Protein AF-0000000085113482 (afdb_homodimer)

InterPro domains:
  IPR006027 NusB/RsmB/TIM44 [PF01029] (7-129)
  IPR011605 NusB antitermination factor [MF_00073] (3-130)
  IPR011605 NusB antitermination factor [PTHR11078] (43-129)
  IPR011605 NusB antitermination factor [TIGR01951] (5-129)
  IPR035926 NusB-like superfamily [G3DSA:1.10.940.10] (1-130)
  IPR035926 NusB-like superfamily [SSF48013] (4-129)

Nearest PDB structures (foldseek):
  1eyv-assembly1_A  TM=6.964E-01  e=3.429E-05  Mycobacterium tuberculosis
  1tzw-assembly1_A  TM=6.694E-01  e=4.405E-05  Thermotoga maritima
  3imq-assembly1_A  TM=7.047E-01  e=1.705E-04  Escherichia coli K-12
  3r2d-assembly1_A  TM=6.866E-01  e=1.884E-04  Aquifex aeolicus
  5lm7-assembly2_D  TM=6.438E-01  e=1.266E-03  Escherichia coli S88

Foldseek 3Di:
DDQDPVRVVVLVVQLVVVCVVPVPDDSVVSSVCSVCVPPDDDPVVCCLVVQLVVCVVVQLVLLQVQDDPPDHPVPDDPLLSSLSSSLSSCPPPPVVDDSVNSLVVSLVVCVVVHDPVSSVVSNSRSVVSD/DDQDPVRVVVLVVQLVVVCVVPVPDDSVVSSVCSVCVPPDDDPVVCCLVVQLVVCVVVQLVLLQVQDDPPDHPVPDDPLLSSLSSSLSSCPPPPPVDDSVNSLVVSLVVCVVVHDPVSSVVSNSRSVVSD

pLDDT: mean 93.1, std 7.66, range [45.81, 98.81]

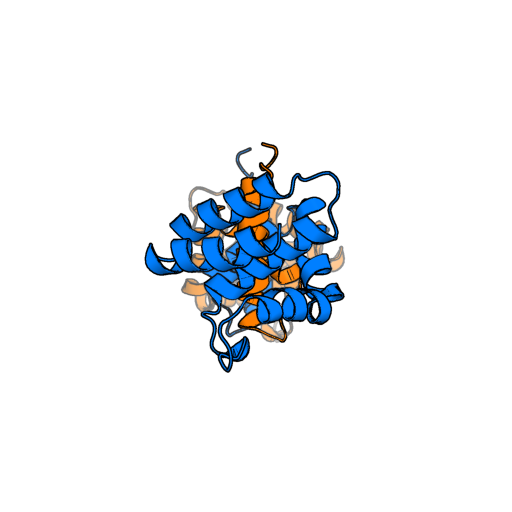Secondary structure (DSSP, 8-state):
----HHHHHHHHHHHHHHHHH-TT--HHHHHHHHHHTTSPPPHHHHHHHHHHHHTHHHHHHHHHTTSPTT--GGGS-HHHHHHHHHHHHHHHH-TTS-HHHHHHHHHHHHHHHS-HHHHHHHHHHHHHH-/----HHHHHHHHHHHHHHHHH-TT--HHHHHHHHHHTT-PPPHHHHHHHHHHHHTHHHHHHHHHTTSPTT--GGGS-HHHHHHHHHHHHHHHH-TTS-HHHHHHHHHHHHHHHS-HHHHHHHHHHHHHH-

Structure (mmCIF, N/CA/C/O backbone):
data_AF-0000000085113482-model_v1
#
loop_
_entity.id
_entity.type
_entity.pdbx_description
1 polymer 'Transcription antitermination protein NusB'
#
loop_
_atom_site.group_PDB
_atom_site.id
_atom_site.type_symbol
_atom_site.label_atom_id
_atom_site.label_alt_id
_atom_site.label_comp_id
_atom_site.label_asym_id
_atom_site.label_entity_id
_atom_site.label_seq_id
_atom_site.pdbx_PDB_ins_code
_atom_site.Cartn_x
_atom_site.Cartn_y
_atom_site.Cartn_z
_atom_site.occupancy
_atom_site.B_iso_or_equiv
_atom_site.auth_seq_id
_atom_site.auth_comp_id
_atom_site.auth_asym_id
_atom_site.auth_atom_id
_atom_site.pdbx_PDB_model_num
ATOM 1 N N . MET A 1 1 ? 4.789 11.258 -13.359 1 45.81 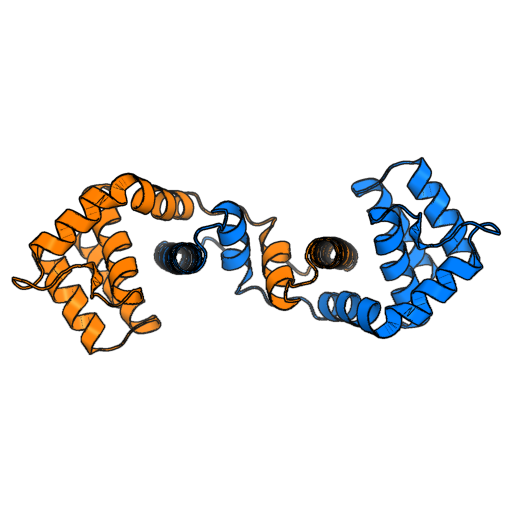1 MET A N 1
ATOM 2 C CA . MET A 1 1 ? 4.199 12.594 -13.297 1 45.81 1 MET A CA 1
ATOM 3 C C . MET A 1 1 ? 4.258 13.148 -11.875 1 45.81 1 MET A C 1
ATOM 5 O O . MET A 1 1 ? 4.02 12.422 -10.906 1 45.81 1 MET A O 1
ATOM 9 N N . SER A 1 2 ? 4.957 14.328 -11.633 1 65.75 2 SER A N 1
ATOM 10 C CA . SER A 1 2 ? 5.32 14.922 -10.344 1 65.75 2 SER A CA 1
ATOM 11 C C . SER A 1 2 ? 4.082 15.328 -9.555 1 65.75 2 SER A C 1
ATOM 13 O O . SER A 1 2 ? 3.172 15.953 -10.102 1 65.75 2 SER A O 1
ATOM 15 N N . MET A 1 3 ? 3.738 14.711 -8.555 1 82.5 3 MET A N 1
ATOM 16 C CA . MET A 1 3 ? 2.586 15 -7.707 1 82.5 3 MET A CA 1
ATOM 17 C C . MET A 1 3 ? 2.594 16.453 -7.25 1 82.5 3 MET A C 1
ATOM 19 O O . MET A 1 3 ? 3.643 16.984 -6.879 1 82.5 3 MET A O 1
ATOM 23 N N . SER A 1 4 ? 1.423 17.141 -7.43 1 90.94 4 SER A N 1
ATOM 24 C CA . SER A 1 4 ? 1.282 18.516 -6.945 1 90.94 4 SER A CA 1
ATOM 25 C C . SER A 1 4 ? 1.314 18.562 -5.422 1 90.94 4 SER A C 1
ATOM 27 O O . SER A 1 4 ? 1.131 17.547 -4.758 1 90.94 4 SER A O 1
ATOM 29 N N . ARG A 1 5 ? 1.595 19.75 -4.93 1 92.88 5 ARG A N 1
ATOM 30 C CA . ARG A 1 5 ? 1.563 19.922 -3.479 1 92.88 5 ARG A CA 1
ATOM 31 C C . ARG A 1 5 ? 0.165 19.656 -2.928 1 92.88 5 ARG A C 1
ATOM 33 O O . ARG A 1 5 ? 0.015 19.156 -1.811 1 92.88 5 ARG A O 1
ATOM 40 N N . HIS A 1 6 ? -0.789 19.969 -3.752 1 95.56 6 HIS A N 1
ATOM 41 C CA . HIS A 1 6 ? -2.158 19.625 -3.377 1 95.56 6 HIS A CA 1
ATOM 42 C C . HIS A 1 6 ? -2.334 18.125 -3.227 1 95.56 6 HIS A C 1
ATOM 44 O O . HIS A 1 6 ? -2.908 17.656 -2.24 1 95.56 6 HIS A O 1
ATOM 50 N N . ASP A 1 7 ? -1.849 17.375 -4.18 1 93 7 ASP A N 1
ATOM 51 C CA . ASP A 1 7 ? -1.911 15.914 -4.129 1 93 7 ASP A CA 1
ATOM 52 C C . ASP A 1 7 ? -1.173 15.375 -2.902 1 93 7 ASP A C 1
ATOM 54 O O . ASP A 1 7 ? -1.624 14.422 -2.27 1 93 7 ASP A O 1
ATOM 58 N N . ILE A 1 8 ? -0.061 16 -2.639 1 94.94 8 ILE A N 1
ATOM 59 C CA . ILE A 1 8 ? 0.76 15.547 -1.52 1 94.94 8 ILE A CA 1
ATOM 60 C C . ILE A 1 8 ? 0.037 15.828 -0.203 1 94.94 8 ILE A C 1
ATOM 62 O O . ILE A 1 8 ? 0.062 15 0.713 1 94.94 8 ILE A O 1
ATOM 66 N N . ARG A 1 9 ? -0.619 16.938 -0.084 1 96.94 9 ARG A N 1
ATOM 67 C CA . ARG A 1 9 ? -1.412 17.25 1.101 1 96.94 9 ARG A CA 1
ATOM 68 C C . ARG A 1 9 ? -2.543 16.234 1.281 1 96.94 9 ARG A C 1
ATOM 70 O O . ARG A 1 9 ? -2.838 15.828 2.404 1 96.94 9 ARG A O 1
ATOM 77 N N . ARG A 1 10 ? -3.15 15.93 0.19 1 95.56 10 ARG A N 1
ATOM 78 C CA . ARG A 1 10 ? -4.203 14.922 0.229 1 95.56 10 ARG A CA 1
ATOM 79 C C . ARG A 1 10 ? -3.672 13.602 0.774 1 95.56 10 ARG A C 1
ATOM 81 O O . ARG A 1 10 ? -4.301 12.984 1.637 1 95.56 10 ARG A O 1
ATOM 88 N N . LEU A 1 11 ? -2.521 13.219 0.292 1 93.56 11 LEU A N 1
ATOM 89 C CA . LEU A 1 11 ? -1.883 11.992 0.754 1 93.56 11 LEU A CA 1
ATOM 90 C C . LEU A 1 11 ? -1.521 12.094 2.232 1 93.56 11 LEU A C 1
ATOM 92 O O . LEU A 1 11 ? -1.652 11.117 2.975 1 93.56 11 LEU A O 1
ATOM 96 N N . ALA A 1 12 ? -1.055 13.219 2.656 1 96.56 12 ALA A N 1
ATOM 97 C CA . ALA A 1 12 ? -0.726 13.43 4.062 1 96.56 12 ALA A CA 1
ATOM 98 C C . ALA A 1 12 ? -1.96 13.266 4.945 1 96.56 12 ALA A C 1
ATOM 100 O O . ALA A 1 12 ? -1.899 12.625 5.996 1 96.56 12 ALA A O 1
ATOM 101 N N . PHE A 1 13 ? -3.057 13.781 4.508 1 97.25 13 PHE A N 1
ATOM 102 C CA . PHE A 1 13 ? -4.316 13.625 5.227 1 97.25 13 PHE A CA 1
ATOM 103 C C . PHE A 1 13 ? -4.684 12.156 5.371 1 97.25 13 PHE A C 1
ATOM 105 O O . PHE A 1 13 ? -4.957 11.688 6.477 1 97.25 13 PHE A O 1
ATOM 112 N N . GLN A 1 14 ? -4.66 11.5 4.285 1 94.19 14 GLN A N 1
ATOM 113 C CA . GLN A 1 14 ? -5.031 10.086 4.289 1 94.19 14 GLN A CA 1
ATOM 114 C C . GLN A 1 14 ? -4.105 9.281 5.191 1 94.19 14 GLN A C 1
ATOM 116 O O . GLN A 1 14 ? -4.555 8.383 5.906 1 94.19 14 GLN A O 1
ATOM 121 N N . THR A 1 15 ? -2.818 9.617 5.141 1 94.06 15 THR A N 1
ATOM 122 C CA . THR A 1 15 ? -1.83 8.922 5.965 1 94.06 15 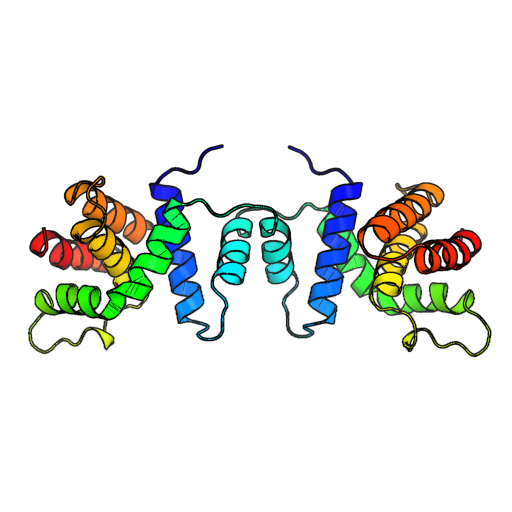THR A CA 1
ATOM 123 C C . THR A 1 15 ? -2.105 9.164 7.449 1 94.06 15 THR A C 1
ATOM 125 O O . THR A 1 15 ? -2.195 8.211 8.227 1 94.06 15 THR A O 1
ATOM 128 N N . LEU A 1 16 ? -2.27 10.414 7.785 1 96.25 16 LEU A N 1
ATOM 129 C CA . LEU A 1 16 ? -2.51 10.766 9.18 1 96.25 16 LEU A CA 1
ATOM 130 C C . LEU A 1 16 ? -3.832 10.188 9.664 1 96.25 16 LEU A C 1
ATOM 132 O O . LEU A 1 16 ? -3.938 9.742 10.812 1 96.25 16 LEU A O 1
ATOM 136 N N . PHE A 1 17 ? -4.812 10.188 8.805 1 94.62 17 PHE A N 1
ATOM 137 C CA . PHE A 1 17 ? -6.109 9.602 9.133 1 94.62 17 PHE A CA 1
ATOM 138 C C . PHE A 1 17 ? -5.973 8.117 9.43 1 94.62 17 PHE A C 1
ATOM 140 O O . PHE A 1 17 ? -6.512 7.617 10.414 1 94.62 17 PHE A O 1
ATOM 147 N N . ALA A 1 18 ? -5.277 7.438 8.578 1 90.56 18 ALA A N 1
ATOM 148 C CA . ALA A 1 18 ? -5.062 6 8.734 1 90.56 18 ALA A CA 1
ATOM 149 C C . ALA A 1 18 ? -4.297 5.699 10.016 1 90.56 18 ALA A C 1
ATOM 151 O O . ALA A 1 18 ? -4.617 4.746 10.734 1 90.56 18 ALA A O 1
ATOM 152 N N . MET A 1 19 ? -3.311 6.473 10.289 1 91.62 19 MET A N 1
ATOM 153 C CA . MET A 1 19 ? -2.504 6.289 11.484 1 91.62 19 MET A CA 1
ATOM 154 C C . MET A 1 19 ? -3.34 6.512 12.742 1 91.62 19 MET A C 1
ATOM 156 O O . MET A 1 19 ? -3.109 5.871 13.773 1 91.62 19 MET A O 1
ATOM 160 N N . SER A 1 20 ? -4.188 7.461 12.641 1 91.19 20 SER A N 1
ATOM 161 C CA . SER A 1 20 ? -5.051 7.758 13.781 1 91.19 20 SER A CA 1
ATOM 162 C C . SER A 1 20 ? -6 6.602 14.07 1 91.19 20 SER A C 1
ATOM 164 O O . SER A 1 20 ? -6.395 6.387 15.219 1 91.19 20 SER A O 1
ATOM 166 N N . SER A 1 21 ? -6.375 5.879 13.07 1 87.69 21 SER A N 1
ATOM 167 C CA . SER A 1 21 ? -7.305 4.762 13.203 1 87.69 21 SER A CA 1
ATOM 168 C C . SER A 1 21 ? -6.582 3.484 13.617 1 87.69 21 SER A C 1
ATOM 170 O O . SER A 1 21 ? -7.207 2.533 14.078 1 87.69 21 SER A O 1
ATOM 172 N N . ASN A 1 22 ? -5.328 3.498 13.344 1 83.81 22 ASN A N 1
ATOM 173 C CA . ASN A 1 22 ? -4.48 2.373 13.727 1 83.81 22 ASN A CA 1
ATOM 174 C C . ASN A 1 22 ? -3.201 2.84 14.414 1 83.81 22 ASN A C 1
ATOM 176 O O . ASN A 1 22 ? -2.146 2.926 13.781 1 83.81 22 ASN A O 1
ATOM 180 N N . PRO A 1 23 ? -3.303 2.945 15.641 1 77.19 23 PRO A N 1
ATOM 181 C CA . PRO A 1 23 ? -2.174 3.527 16.375 1 77.19 23 PRO A CA 1
ATOM 182 C C . PRO A 1 23 ? -0.906 2.682 16.281 1 77.19 23 PRO A C 1
ATOM 184 O O . PRO A 1 23 ? 0.197 3.189 16.484 1 77.19 23 PRO A O 1
ATOM 187 N N . ASP A 1 24 ? -1.012 1.456 15.875 1 79.25 24 ASP A N 1
ATOM 188 C CA . ASP A 1 24 ? 0.147 0.571 15.812 1 79.25 24 ASP A CA 1
ATOM 189 C C . ASP A 1 24 ? 0.757 0.565 14.414 1 79.25 24 ASP A C 1
ATOM 191 O O . ASP A 1 24 ? 1.799 -0.054 14.188 1 79.25 24 ASP A O 1
ATOM 195 N N . ALA A 1 25 ? 0.145 1.35 13.586 1 79.69 25 ALA A N 1
ATOM 196 C CA . ALA A 1 25 ? 0.634 1.333 12.203 1 79.69 25 ALA A CA 1
ATOM 197 C C . ALA A 1 25 ? 1.959 2.082 12.086 1 79.69 25 ALA A C 1
ATOM 199 O O . ALA A 1 25 ? 2.135 3.145 12.688 1 79.69 25 ALA A O 1
ATOM 200 N N . VAL A 1 26 ? 2.861 1.448 11.289 1 78.75 26 VAL A N 1
ATOM 201 C CA . VAL A 1 26 ? 4.129 2.098 10.969 1 78.75 26 VAL A CA 1
ATOM 202 C C . VAL A 1 26 ? 3.938 3.045 9.789 1 78.75 26 VAL A C 1
ATOM 204 O O . VAL A 1 26 ? 3.316 2.68 8.789 1 78.75 26 VAL A O 1
ATOM 207 N N . ALA A 1 27 ? 4.477 4.301 9.922 1 79.25 27 ALA A N 1
ATOM 208 C CA . ALA A 1 27 ? 4.273 5.344 8.914 1 79.25 27 ALA A CA 1
ATOM 209 C C . ALA A 1 27 ? 4.629 4.84 7.52 1 79.25 27 ALA A C 1
ATOM 211 O O . ALA A 1 27 ? 3.898 5.09 6.559 1 79.25 27 ALA A O 1
ATOM 212 N N . THR A 1 28 ? 5.727 4.113 7.465 1 80.19 28 THR A N 1
ATOM 213 C CA . THR A 1 28 ? 6.199 3.652 6.164 1 80.19 28 THR A CA 1
ATOM 214 C C . THR A 1 28 ? 5.168 2.74 5.508 1 80.19 28 THR A C 1
ATOM 216 O O . THR A 1 28 ? 4.953 2.809 4.293 1 80.19 28 THR A O 1
ATOM 219 N N . ASP A 1 29 ? 4.535 1.886 6.289 1 81.38 29 ASP A N 1
ATOM 220 C CA . ASP A 1 29 ? 3.506 0.993 5.77 1 81.38 29 ASP A CA 1
ATOM 221 C C . ASP A 1 29 ? 2.289 1.779 5.289 1 81.38 29 ASP A C 1
ATOM 223 O O . ASP A 1 29 ? 1.682 1.436 4.27 1 81.38 29 ASP A O 1
ATOM 227 N N . VAL A 1 30 ? 2.033 2.799 6.039 1 86.5 30 VAL A N 1
ATOM 228 C CA . VAL A 1 30 ? 0.868 3.609 5.699 1 86.5 30 VAL A CA 1
ATOM 229 C C . VAL A 1 30 ? 1.136 4.387 4.414 1 86.5 30 VAL A C 1
ATOM 231 O O . VAL A 1 30 ? 0.262 4.488 3.549 1 86.5 30 VAL A O 1
ATOM 234 N N . TYR A 1 31 ? 2.4 4.832 4.25 1 87 31 TYR A N 1
ATOM 235 C CA . TYR A 1 31 ? 2.775 5.508 3.012 1 87 31 TYR A CA 1
ATOM 236 C C . TYR A 1 31 ? 2.533 4.609 1.806 1 87 31 TYR A C 1
ATOM 238 O O . TYR A 1 31 ? 1.934 5.035 0.816 1 87 31 TYR A O 1
ATOM 246 N N . GLN A 1 32 ? 2.959 3.43 1.957 1 83.31 32 GLN A N 1
ATOM 247 C CA . GLN A 1 32 ? 2.852 2.5 0.838 1 83.31 32 GLN A CA 1
ATOM 248 C C . GLN A 1 32 ? 1.391 2.219 0.496 1 83.31 32 GLN A C 1
ATOM 250 O O . GLN A 1 32 ? 1.029 2.123 -0.679 1 83.31 32 GLN A O 1
ATOM 255 N N . THR A 1 33 ? 0.665 2.068 1.526 1 85.44 33 THR A N 1
ATOM 256 C CA . THR A 1 33 ? -0.758 1.81 1.331 1 85.44 33 THR A CA 1
ATOM 257 C C . THR A 1 33 ? -1.435 2.992 0.645 1 85.44 33 THR A C 1
ATOM 259 O O . THR A 1 33 ? -2.158 2.816 -0.337 1 85.44 33 THR A O 1
ATOM 262 N N . VAL A 1 34 ? -1.138 4.133 1.065 1 87.44 34 VAL A N 1
ATOM 263 C CA . VAL A 1 34 ? -1.804 5.328 0.562 1 87.44 34 VAL A CA 1
ATOM 264 C C . VAL A 1 34 ? -1.302 5.648 -0.844 1 87.44 34 VAL A C 1
ATOM 266 O O . VAL A 1 34 ? -2.076 6.07 -1.706 1 87.44 34 VAL A O 1
ATOM 269 N N . LEU A 1 35 ? -0.101 5.438 -1.1 1 86.62 35 LEU A N 1
ATOM 270 C CA . LEU A 1 35 ? 0.493 5.715 -2.402 1 86.62 35 LEU A CA 1
ATOM 271 C C . LEU A 1 35 ? 0.001 4.719 -3.447 1 86.62 35 LEU A C 1
ATOM 273 O O . LEU A 1 35 ? -0.074 5.043 -4.633 1 86.62 35 LEU A O 1
ATOM 277 N N . GLY A 1 36 ? -0.319 3.594 -2.961 1 83 36 GLY A N 1
ATOM 278 C CA . GLY A 1 36 ? -0.788 2.557 -3.865 1 83 36 GLY A CA 1
ATOM 279 C C . GLY A 1 36 ? -2.285 2.6 -4.098 1 83 36 GLY A C 1
ATOM 280 O O . GLY A 1 36 ? -2.809 1.874 -4.945 1 83 36 GLY A O 1
ATOM 281 N N . LYS A 1 37 ? -2.988 3.381 -3.287 1 78.75 37 LYS A N 1
ATOM 282 C CA . LYS A 1 37 ? -4.449 3.357 -3.266 1 78.75 37 LYS A CA 1
ATOM 283 C C . LYS A 1 37 ? -5.023 3.684 -4.641 1 78.75 37 LYS A C 1
ATOM 285 O O . LYS A 1 37 ? -6.043 3.117 -5.043 1 78.75 37 LYS A O 1
ATOM 290 N N . ASP A 1 38 ? -4.402 4.566 -5.34 1 72.94 38 ASP A N 1
ATOM 291 C CA . ASP A 1 38 ? -4.988 4.973 -6.613 1 72.94 38 ASP A CA 1
ATOM 292 C C . ASP A 1 38 ? -4.406 4.16 -7.77 1 72.94 38 ASP A C 1
ATOM 294 O O . ASP A 1 38 ? -4.648 4.473 -8.938 1 72.94 38 ASP A O 1
ATOM 298 N N . ILE A 1 39 ? -3.705 3.197 -7.414 1 75.56 39 ILE A N 1
ATOM 299 C CA . ILE A 1 39 ? -3.145 2.342 -8.453 1 75.56 39 ILE A CA 1
ATOM 300 C C . ILE A 1 39 ? -4.012 1.096 -8.617 1 75.56 39 ILE A C 1
ATOM 302 O O . ILE A 1 39 ? -4.18 0.322 -7.676 1 75.56 39 ILE A O 1
ATOM 306 N N . GLU A 1 40 ? -4.641 1.044 -9.734 1 78.88 40 GLU A N 1
ATOM 307 C CA . GLU A 1 40 ? -5.438 -0.143 -10.031 1 78.88 40 GLU A CA 1
ATOM 308 C C . GLU A 1 40 ? -4.547 -1.365 -10.25 1 78.88 40 GLU A C 1
ATOM 310 O O . GLU A 1 40 ? -3.584 -1.311 -11.016 1 78.88 40 GLU A O 1
ATOM 315 N N . ALA A 1 41 ? -4.859 -2.383 -9.523 1 86.06 41 ALA A N 1
ATOM 316 C CA . ALA A 1 41 ? -4.105 -3.619 -9.711 1 86.06 41 ALA A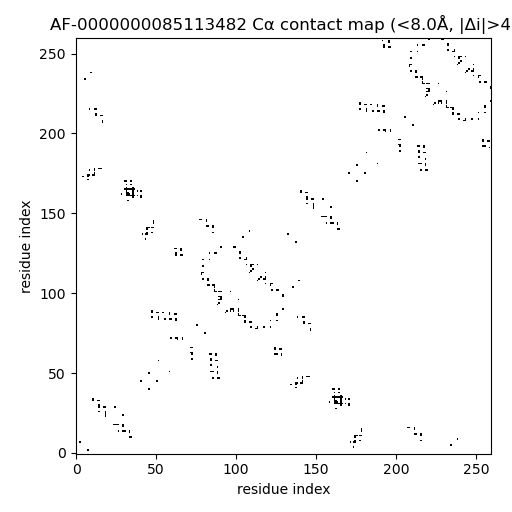 CA 1
ATOM 317 C C . ALA A 1 41 ? -4.305 -4.18 -11.117 1 86.06 41 ALA A C 1
ATOM 319 O O . ALA A 1 41 ? -5.438 -4.293 -11.594 1 86.06 41 ALA A O 1
ATOM 320 N N . PRO A 1 42 ? -3.209 -4.508 -11.742 1 88.25 42 PRO A N 1
ATOM 321 C CA . PRO A 1 42 ? -3.367 -5.152 -13.047 1 88.25 42 PRO A CA 1
ATOM 322 C C . PRO A 1 42 ? -4.219 -6.418 -12.977 1 88.25 42 PRO A C 1
ATOM 324 O O . PRO A 1 42 ? -4.133 -7.176 -12.008 1 88.25 42 PRO A O 1
ATOM 327 N N . GLU A 1 43 ? -5.004 -6.672 -13.969 1 91.06 43 GLU A N 1
ATOM 328 C CA . GLU A 1 43 ? -5.902 -7.816 -14.023 1 91.06 43 GLU A CA 1
ATOM 329 C C . GLU A 1 43 ? -5.145 -9.125 -13.828 1 91.06 43 GLU A C 1
ATOM 331 O O . GLU A 1 43 ? -5.621 -10.023 -13.133 1 91.06 43 GLU A O 1
ATOM 336 N N . TYR A 1 44 ? -4.047 -9.289 -14.453 1 94.94 44 TYR A N 1
ATOM 337 C CA . TYR A 1 44 ? -3.262 -10.516 -14.367 1 94.94 44 TYR A CA 1
ATOM 338 C C . TYR A 1 44 ? -2.775 -10.75 -12.938 1 94.94 44 TYR A C 1
ATOM 340 O O . TYR A 1 44 ? -2.65 -11.891 -12.5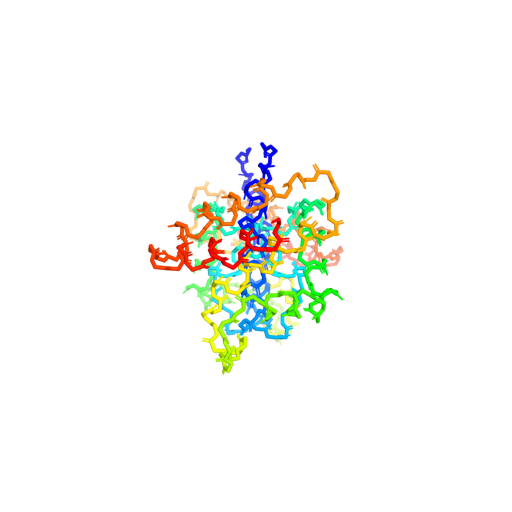 1 94.94 44 TYR A O 1
ATOM 348 N N . LEU A 1 45 ? -2.551 -9.664 -12.164 1 95 45 LEU A N 1
ATOM 349 C CA . LEU A 1 45 ? -2.166 -9.797 -10.758 1 95 45 LEU A CA 1
ATOM 350 C C . LEU A 1 45 ? -3.289 -10.422 -9.945 1 95 45 LEU A C 1
ATOM 352 O O . LEU A 1 45 ? -3.062 -11.391 -9.211 1 95 45 LEU A O 1
ATOM 356 N N . THR A 1 46 ? -4.453 -9.875 -10.117 1 94.56 46 THR A N 1
ATOM 357 C CA . THR A 1 46 ? -5.609 -10.398 -9.398 1 94.56 46 THR A CA 1
ATOM 358 C C . THR A 1 46 ? -5.898 -11.836 -9.82 1 94.56 46 THR A C 1
ATOM 360 O O . THR A 1 46 ? -6.27 -12.672 -8.992 1 94.56 46 THR A O 1
ATOM 363 N N . GLN A 1 47 ? -5.695 -12.094 -11.062 1 96.44 47 GLN A N 1
ATOM 364 C CA . GLN A 1 47 ? -5.883 -13.445 -11.57 1 96.44 47 GLN A CA 1
ATOM 365 C C . GLN A 1 47 ? -4.922 -14.422 -10.898 1 96.44 47 GLN A C 1
ATOM 367 O O . GLN A 1 47 ? -5.332 -15.508 -10.461 1 96.44 47 GLN A O 1
ATOM 372 N N . LEU A 1 48 ? -3.691 -14.047 -10.805 1 97.62 48 LEU A N 1
ATOM 373 C CA . LEU A 1 48 ? -2.691 -14.93 -10.219 1 97.62 48 LEU A CA 1
ATOM 374 C C . LEU A 1 48 ? -2.975 -15.156 -8.734 1 97.62 48 LEU A C 1
ATOM 376 O O . LEU A 1 48 ? -2.98 -16.297 -8.266 1 97.62 48 LEU A O 1
ATOM 380 N N . VAL A 1 49 ? -3.24 -14.109 -7.961 1 97 49 VAL A N 1
ATOM 381 C CA . VAL A 1 49 ? -3.414 -14.195 -6.516 1 97 49 VAL A CA 1
ATOM 382 C C . VAL A 1 49 ? -4.703 -14.945 -6.195 1 97 49 VAL A C 1
ATOM 384 O O . VAL A 1 49 ? -4.699 -15.898 -5.418 1 97 49 VAL A O 1
ATOM 387 N N . ASP A 1 50 ? -5.766 -14.531 -6.852 1 95.88 50 ASP A N 1
ATOM 388 C CA . ASP A 1 50 ? -7.047 -15.188 -6.613 1 95.88 50 ASP A CA 1
ATOM 389 C C . ASP A 1 50 ? -7.031 -16.625 -7.117 1 95.88 50 ASP A C 1
ATOM 391 O O . ASP A 1 50 ? -7.582 -17.516 -6.473 1 95.88 50 ASP A O 1
ATOM 395 N N . GLY A 1 51 ? -6.473 -16.797 -8.242 1 97.69 51 GLY A N 1
ATOM 396 C CA . GLY A 1 51 ? -6.395 -18.125 -8.82 1 97.69 51 GLY A CA 1
ATOM 397 C C . GLY A 1 51 ? -5.652 -19.109 -7.941 1 97.69 51 GLY A C 1
ATOM 398 O O . GLY A 1 51 ? -6.137 -20.219 -7.695 1 97.69 51 GLY A O 1
ATOM 399 N N . VAL A 1 52 ? -4.504 -18.734 -7.469 1 98.12 52 VAL A N 1
ATOM 400 C CA . VAL A 1 52 ? -3.732 -19.594 -6.578 1 98.12 52 VAL A CA 1
ATOM 401 C C . VAL A 1 52 ? -4.555 -19.922 -5.336 1 98.12 52 VAL A C 1
ATOM 403 O O . VAL A 1 52 ? -4.641 -21.094 -4.93 1 98.12 52 VAL A O 1
ATOM 406 N N . ASN A 1 53 ? -5.215 -18.984 -4.785 1 95.88 53 ASN A N 1
ATOM 407 C CA . ASN A 1 53 ? -5.988 -19.188 -3.566 1 95.88 53 ASN A CA 1
ATOM 408 C C . ASN A 1 53 ? -7.199 -20.094 -3.818 1 95.88 53 ASN A C 1
ATOM 410 O O . ASN A 1 53 ? -7.527 -20.938 -2.99 1 95.88 53 ASN A O 1
ATOM 414 N N . GLU A 1 54 ? -7.828 -19.859 -4.883 1 97 54 GLU A N 1
ATOM 415 C CA . GLU A 1 54 ? -9.039 -20.609 -5.223 1 97 54 GLU A CA 1
ATOM 416 C C . GLU A 1 54 ? -8.727 -22.062 -5.527 1 97 54 GLU A C 1
ATOM 418 O O . GLU A 1 54 ? -9.555 -22.953 -5.285 1 97 54 GLU A O 1
ATOM 423 N N . HIS A 1 55 ? -7.57 -22.359 -6.059 1 98.25 55 HIS A N 1
ATOM 424 C CA . HIS A 1 55 ? -7.215 -23.703 -6.48 1 98.25 55 HIS A CA 1
ATOM 425 C C . HIS A 1 55 ? -6.098 -24.281 -5.617 1 98.25 55 HIS A C 1
ATOM 427 O O . HIS A 1 55 ? -5.348 -25.156 -6.059 1 98.25 55 HIS A O 1
ATOM 433 N N . LEU A 1 56 ? -6.004 -23.797 -4.496 1 97.88 56 LEU A N 1
ATOM 434 C CA . LEU A 1 56 ? -4.871 -24.094 -3.625 1 97.88 56 LEU A CA 1
ATOM 435 C C . LEU A 1 56 ? -4.723 -25.594 -3.418 1 97.88 56 LEU A C 1
ATOM 437 O O . LEU A 1 56 ? -3.621 -26.141 -3.527 1 97.88 56 LEU A O 1
ATOM 441 N N . ALA A 1 57 ? -5.785 -26.297 -3.117 1 98.12 57 ALA A N 1
ATOM 442 C CA . ALA A 1 57 ? -5.738 -27.719 -2.842 1 98.12 57 ALA A CA 1
ATOM 443 C C . ALA A 1 57 ? -5.223 -28.5 -4.051 1 98.12 57 ALA A C 1
ATOM 445 O O . ALA A 1 57 ? -4.379 -29.391 -3.91 1 98.12 57 ALA A O 1
ATOM 446 N N . GLU A 1 58 ? -5.758 -28.188 -5.203 1 98.38 58 GLU A N 1
ATOM 447 C CA . GLU A 1 58 ? -5.336 -28.844 -6.438 1 98.38 58 GLU A CA 1
ATOM 448 C C . GLU A 1 58 ? -3.867 -28.562 -6.738 1 98.38 58 GLU A C 1
ATOM 450 O O . GLU A 1 58 ? -3.131 -29.438 -7.176 1 98.38 58 GLU A O 1
ATOM 455 N N . ILE A 1 59 ? -3.508 -27.375 -6.527 1 98.62 59 ILE A N 1
ATOM 456 C CA . ILE A 1 59 ? -2.133 -26.953 -6.77 1 98.62 59 ILE A CA 1
ATOM 457 C C . ILE A 1 59 ? -1.192 -27.672 -5.812 1 98.62 59 ILE A C 1
ATOM 459 O O . ILE A 1 59 ? -0.18 -28.25 -6.234 1 98.62 59 ILE A O 1
ATOM 463 N N . ASP A 1 60 ? -1.536 -27.719 -4.59 1 98.31 60 ASP A N 1
ATOM 464 C CA . ASP A 1 60 ? -0.706 -28.375 -3.588 1 98.31 60 ASP A CA 1
ATOM 465 C C . ASP A 1 60 ? -0.599 -29.875 -3.865 1 98.31 60 ASP A C 1
ATOM 467 O O . ASP A 1 60 ? 0.447 -30.484 -3.627 1 98.31 60 ASP A O 1
ATOM 471 N N . GLU A 1 61 ? -1.652 -30.406 -4.297 1 98.06 61 GLU A N 1
ATOM 472 C CA . GLU A 1 61 ? -1.628 -31.812 -4.664 1 98.06 61 GLU A CA 1
ATOM 473 C C . GLU A 1 61 ? -0.646 -32.062 -5.805 1 98.06 61 GLU A C 1
ATOM 475 O O . GLU A 1 61 ? 0.102 -33.062 -5.777 1 98.06 61 GLU A O 1
ATOM 480 N N . ALA A 1 62 ? -0.689 -31.25 -6.781 1 98 62 ALA A N 1
ATOM 481 C CA . ALA A 1 62 ? 0.215 -31.375 -7.918 1 98 62 ALA A CA 1
ATOM 482 C C . ALA A 1 62 ? 1.672 -31.281 -7.477 1 98 62 ALA A C 1
ATOM 484 O O . ALA A 1 62 ? 2.521 -32.031 -7.953 1 98 62 ALA A O 1
ATOM 485 N N . ILE A 1 63 ? 1.983 -30.375 -6.621 1 98.12 63 ILE A N 1
ATOM 486 C CA . ILE A 1 63 ? 3.336 -30.203 -6.105 1 98.12 63 ILE A CA 1
ATOM 487 C C . ILE A 1 63 ? 3.738 -31.438 -5.285 1 98.12 63 ILE A C 1
ATOM 489 O O . ILE A 1 63 ? 4.816 -32 -5.488 1 98.12 63 ILE A O 1
ATOM 493 N N . SER A 1 64 ? 2.895 -31.859 -4.453 1 97.69 64 SER A N 1
ATOM 494 C CA . SER A 1 64 ? 3.16 -32.969 -3.553 1 97.69 64 SER A CA 1
ATOM 495 C C . SER A 1 64 ? 3.471 -34.25 -4.328 1 97.69 64 SER A C 1
ATOM 497 O O . SER A 1 64 ? 4.277 -35.062 -3.885 1 97.69 64 SER A O 1
ATOM 499 N N . ALA A 1 65 ? 2.854 -34.438 -5.449 1 96.56 65 ALA A N 1
ATOM 500 C CA . ALA A 1 65 ? 3.008 -35.625 -6.281 1 96.56 65 ALA A CA 1
ATOM 501 C C . ALA A 1 65 ? 4.441 -35.75 -6.785 1 96.56 65 ALA A C 1
ATOM 503 O O . ALA A 1 65 ? 4.859 -36.844 -7.207 1 96.56 65 ALA A O 1
ATOM 504 N N . HIS A 1 66 ? 5.215 -34.656 -6.73 1 96.12 66 HIS A N 1
ATOM 505 C CA . HIS A 1 66 ? 6.566 -34.688 -7.285 1 96.12 66 HIS A CA 1
ATOM 506 C C . HIS A 1 66 ? 7.609 -34.469 -6.195 1 96.12 66 HIS A C 1
ATOM 508 O O . HIS A 1 66 ? 8.773 -34.156 -6.496 1 96.12 66 HIS A O 1
ATOM 514 N N . LEU A 1 67 ? 7.207 -34.469 -4.965 1 95.94 67 LEU A N 1
ATOM 515 C CA . LEU A 1 67 ? 8.133 -34.438 -3.838 1 95.94 67 LEU A CA 1
ATOM 516 C C . LEU A 1 67 ? 8.609 -35.844 -3.484 1 95.94 67 LEU A C 1
ATOM 518 O O . LEU A 1 67 ? 8.008 -36.812 -3.898 1 95.94 67 LEU A O 1
ATOM 522 N N . LYS A 1 68 ? 9.719 -35.906 -2.793 1 92.12 68 LYS A N 1
ATOM 523 C CA . LYS A 1 68 ? 10.203 -37.188 -2.312 1 92.12 68 LYS A CA 1
ATOM 524 C C . LYS A 1 68 ? 9.195 -37.875 -1.378 1 92.12 68 LYS A C 1
ATOM 526 O O . LYS A 1 68 ? 8.477 -37.188 -0.654 1 92.12 68 LYS A O 1
ATOM 531 N N . LYS A 1 69 ? 9.281 -39.188 -1.384 1 92.12 69 LYS A N 1
ATOM 532 C CA . LYS A 1 69 ? 8.367 -39.938 -0.526 1 92.12 69 LYS A CA 1
ATOM 533 C C . LYS A 1 69 ? 8.562 -39.562 0.941 1 92.12 69 LYS A C 1
ATOM 535 O O . LYS A 1 69 ? 9.695 -39.531 1.431 1 92.12 69 LYS A O 1
ATOM 540 N N . GLY A 1 70 ? 7.473 -39.25 1.485 1 91.5 70 GLY A N 1
ATOM 541 C CA . GLY A 1 70 ? 7.504 -38.969 2.912 1 91.5 70 GLY A CA 1
ATOM 542 C C . GLY A 1 70 ? 7.758 -37.5 3.223 1 91.5 70 GLY A C 1
ATOM 543 O O . GLY A 1 70 ? 7.656 -37.094 4.375 1 91.5 70 GLY A O 1
ATOM 544 N N . TRP A 1 71 ? 8.195 -36.75 2.289 1 92.69 71 TRP A N 1
ATOM 545 C CA . TRP A 1 71 ? 8.43 -35.312 2.518 1 92.69 71 TRP A CA 1
ATOM 546 C C . TRP A 1 71 ? 7.148 -34.5 2.359 1 92.69 71 TRP A C 1
ATOM 548 O O . TRP A 1 71 ? 6.711 -34.25 1.238 1 92.69 71 TRP A O 1
ATOM 558 N N . PRO A 1 72 ? 6.598 -34.062 3.48 1 95.69 72 PRO A N 1
ATOM 559 C CA . PRO A 1 72 ? 5.34 -33.344 3.377 1 95.69 72 PRO A CA 1
ATOM 560 C C . PRO A 1 72 ? 5.531 -31.922 2.844 1 95.69 72 PRO A C 1
ATOM 562 O O . PRO A 1 72 ? 6.562 -31.297 3.1 1 95.69 72 PRO A O 1
ATOM 565 N N . ILE A 1 73 ? 4.523 -31.344 2.15 1 96.81 73 ILE A N 1
ATOM 566 C CA . ILE A 1 73 ? 4.547 -30.031 1.525 1 96.81 73 ILE A CA 1
ATOM 567 C C . ILE A 1 73 ? 4.699 -28.953 2.598 1 96.81 73 ILE A C 1
ATOM 569 O O . ILE A 1 73 ? 5.277 -27.891 2.346 1 96.81 73 ILE A O 1
ATOM 573 N N . SER A 1 74 ? 4.27 -29.266 3.807 1 95.12 74 SER A N 1
ATOM 574 C CA . SER A 1 74 ? 4.293 -28.312 4.918 1 95.12 74 SER A CA 1
ATOM 575 C C . SER A 1 74 ? 5.723 -28.031 5.371 1 95.12 74 SER A C 1
ATOM 577 O O . SER A 1 74 ? 5.969 -27.062 6.09 1 95.12 74 SER A O 1
ATOM 579 N N . ARG A 1 75 ? 6.648 -28.797 4.941 1 95 75 ARG A N 1
ATOM 580 C CA . ARG A 1 75 ? 8.039 -28.609 5.348 1 95 75 ARG A CA 1
ATOM 581 C C . ARG A 1 75 ? 8.789 -27.734 4.355 1 95 75 ARG A C 1
ATOM 583 O O . ARG A 1 75 ? 9.922 -27.328 4.621 1 95 75 ARG A O 1
ATOM 590 N N . LEU A 1 76 ? 8.156 -27.484 3.26 1 96.44 76 LEU A N 1
ATOM 591 C CA . LEU A 1 76 ? 8.797 -26.656 2.242 1 96.44 76 LEU A CA 1
ATOM 592 C C . LEU A 1 76 ? 8.984 -25.234 2.74 1 96.44 76 LEU A C 1
ATOM 594 O O . LEU A 1 76 ? 8.133 -24.688 3.445 1 96.44 76 LEU A O 1
ATOM 598 N N . ASN A 1 77 ? 10.133 -24.656 2.271 1 94.94 77 ASN A N 1
ATOM 599 C CA . ASN A 1 77 ? 10.344 -23.219 2.449 1 94.94 77 ASN A CA 1
ATOM 600 C C . ASN A 1 77 ? 9.18 -22.406 1.871 1 94.94 77 ASN A C 1
ATOM 602 O O . ASN A 1 77 ? 8.727 -22.688 0.759 1 94.94 77 ASN A O 1
ATOM 606 N N . LYS A 1 78 ? 8.703 -21.5 2.648 1 95.88 78 LYS A N 1
ATOM 607 C CA . LYS A 1 78 ? 7.535 -20.719 2.254 1 95.88 78 LYS A CA 1
ATOM 608 C C . LYS A 1 78 ? 7.758 -20.031 0.906 1 95.88 78 LYS A C 1
ATOM 610 O O . LYS A 1 78 ? 6.859 -20 0.062 1 95.88 78 LYS A O 1
ATOM 615 N N . THR A 1 79 ? 8.898 -19.438 0.752 1 97.31 79 THR A N 1
ATOM 616 C CA . THR A 1 79 ? 9.25 -18.766 -0.491 1 97.31 79 THR A CA 1
ATOM 617 C C . THR A 1 79 ? 9.148 -19.719 -1.676 1 97.31 79 THR A C 1
ATOM 619 O O . THR A 1 79 ? 8.477 -19.422 -2.668 1 97.31 79 THR A O 1
ATOM 622 N N . ASP A 1 80 ? 9.742 -20.859 -1.566 1 97.69 80 ASP A N 1
ATOM 623 C CA . ASP A 1 80 ? 9.742 -21.844 -2.643 1 97.69 80 ASP A CA 1
ATOM 624 C C . ASP A 1 80 ? 8.32 -22.328 -2.943 1 97.69 80 ASP A C 1
ATOM 626 O O . ASP A 1 80 ? 7.953 -22.5 -4.105 1 97.69 80 ASP A O 1
ATOM 630 N N . LEU A 1 81 ? 7.656 -22.516 -1.899 1 98.12 81 LEU A N 1
ATOM 631 C CA . LEU A 1 81 ? 6.293 -23.031 -2.041 1 98.12 81 LEU A CA 1
ATOM 632 C C . LEU A 1 81 ? 5.43 -22.047 -2.82 1 98.12 81 LEU A C 1
ATOM 634 O O . LEU A 1 81 ? 4.719 -22.438 -3.748 1 98.12 81 LEU A O 1
ATOM 638 N N . ILE A 1 82 ? 5.469 -20.766 -2.443 1 98.25 82 ILE A N 1
ATOM 639 C CA . ILE A 1 82 ? 4.645 -19.75 -3.082 1 98.25 82 ILE A CA 1
ATOM 640 C C . ILE A 1 82 ? 5.047 -19.594 -4.547 1 98.25 82 ILE A C 1
ATOM 642 O O . ILE A 1 82 ? 4.184 -19.5 -5.426 1 98.25 82 ILE A O 1
ATOM 646 N N . LEU A 1 83 ? 6.328 -19.625 -4.809 1 98.56 83 LEU A N 1
ATOM 647 C CA . LEU A 1 83 ? 6.793 -19.547 -6.191 1 98.56 83 LEU A CA 1
ATOM 648 C C . LEU A 1 83 ? 6.258 -20.719 -7.012 1 98.56 83 LEU A C 1
ATOM 650 O O . LEU A 1 83 ? 5.797 -20.531 -8.141 1 98.56 83 LEU A O 1
ATOM 654 N N . MET A 1 84 ? 6.262 -21.875 -6.469 1 98.56 84 MET A N 1
ATOM 655 C CA . MET A 1 84 ? 5.781 -23.047 -7.18 1 98.56 84 MET A CA 1
ATOM 656 C C . MET A 1 84 ? 4.27 -23 -7.363 1 98.56 84 MET A C 1
ATOM 658 O O . MET A 1 84 ? 3.754 -23.391 -8.414 1 98.56 84 MET A O 1
ATOM 662 N N . ARG A 1 85 ? 3.607 -22.484 -6.391 1 98.75 85 ARG A N 1
ATOM 663 C CA . ARG A 1 85 ? 2.154 -22.375 -6.492 1 98.75 85 ARG A CA 1
ATOM 664 C C . ARG A 1 85 ? 1.75 -21.453 -7.637 1 98.75 85 ARG A C 1
ATOM 666 O O . ARG A 1 85 ? 0.826 -21.766 -8.391 1 98.75 85 ARG A O 1
ATOM 673 N N . ILE A 1 86 ? 2.438 -20.406 -7.746 1 98.75 86 ILE A N 1
ATOM 674 C CA . ILE A 1 86 ? 2.156 -19.484 -8.836 1 98.75 86 ILE A CA 1
ATOM 675 C C . ILE A 1 86 ? 2.424 -20.172 -10.18 1 98.75 86 ILE A C 1
ATOM 677 O O . ILE A 1 86 ? 1.595 -20.109 -11.086 1 98.75 86 ILE A O 1
ATOM 681 N N . ALA A 1 87 ? 3.523 -20.844 -10.305 1 98.75 87 ALA A N 1
ATOM 682 C CA . ALA A 1 87 ? 3.893 -21.516 -11.547 1 98.75 87 ALA A CA 1
ATOM 683 C C . ALA A 1 87 ? 2.895 -22.609 -11.891 1 98.75 87 ALA A C 1
ATOM 685 O O . ALA A 1 87 ? 2.465 -22.734 -13.039 1 98.75 87 ALA A O 1
ATOM 686 N N . VAL A 1 88 ? 2.521 -23.422 -10.953 1 98.75 88 VAL A N 1
ATOM 687 C CA . VAL A 1 88 ? 1.604 -24.531 -11.188 1 98.75 88 VAL A CA 1
ATOM 688 C C . VAL A 1 88 ? 0.238 -23.984 -11.609 1 98.75 88 VAL A C 1
ATOM 690 O O . VAL A 1 88 ? -0.418 -24.562 -12.484 1 98.75 88 VAL A O 1
ATOM 693 N N . TYR A 1 89 ? -0.168 -22.875 -10.961 1 98.81 89 TYR A N 1
ATOM 694 C CA . TYR A 1 89 ? -1.422 -22.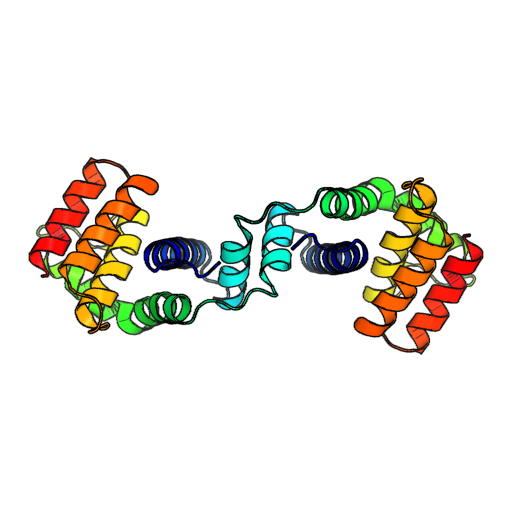25 -11.383 1 98.81 89 TYR A CA 1
ATOM 695 C C . TYR A 1 89 ? -1.375 -21.859 -12.852 1 98.81 89 TYR A C 1
ATOM 697 O O . TYR A 1 89 ? -2.307 -22.156 -13.609 1 98.81 89 TYR A O 1
ATOM 705 N N . GLU A 1 90 ? -0.313 -21.203 -13.203 1 98.69 90 GLU A N 1
ATOM 706 C CA . GLU A 1 90 ? -0.19 -20.797 -14.602 1 98.69 90 GLU A CA 1
ATOM 707 C C . GLU A 1 90 ? -0.19 -22 -15.523 1 98.69 90 GLU A C 1
ATOM 709 O O . GLU A 1 90 ? -0.868 -22 -16.562 1 98.69 90 GLU A O 1
ATOM 714 N N . ILE A 1 91 ? 0.495 -23.016 -15.18 1 98.19 91 ILE A N 1
ATOM 715 C CA . ILE A 1 91 ? 0.649 -24.219 -16 1 98.19 91 ILE A CA 1
ATOM 716 C C . ILE A 1 91 ? -0.705 -24.906 -16.172 1 98.19 91 ILE A C 1
ATOM 718 O O . ILE A 1 91 ? -1.052 -25.328 -17.266 1 98.19 91 ILE A O 1
ATOM 722 N N . LYS A 1 92 ? -1.477 -24.906 -15.164 1 98 92 LYS A N 1
ATOM 723 C CA . LYS A 1 92 ? -2.691 -25.703 -15.18 1 98 92 LYS A CA 1
ATOM 724 C C . LYS A 1 92 ? -3.891 -24.891 -15.656 1 98 92 LYS A C 1
ATOM 726 O O . LYS A 1 92 ? -4.816 -25.438 -16.25 1 98 92 LYS A O 1
ATOM 731 N N . PHE A 1 93 ? -3.85 -23.578 -15.445 1 98.12 93 PHE A N 1
ATOM 732 C CA . PHE A 1 93 ? -5.129 -22.891 -15.547 1 98.12 93 PHE A CA 1
ATOM 733 C C . PHE A 1 93 ? -5.008 -21.672 -16.469 1 98.12 93 PHE A C 1
ATOM 735 O O . PHE A 1 93 ? -6.012 -21.031 -16.781 1 98.12 93 PHE A O 1
ATOM 742 N N . VAL A 1 94 ? -3.777 -21.344 -16.828 1 97.5 94 VAL A N 1
ATOM 743 C CA . VAL A 1 94 ? -3.6 -20.203 -17.734 1 97.5 94 VAL A CA 1
ATOM 744 C C . VAL A 1 94 ? -3.084 -20.703 -19.094 1 97.5 94 VAL A C 1
ATOM 746 O O . VAL A 1 94 ? -1.877 -20.688 -19.344 1 97.5 94 VAL A O 1
ATOM 749 N N . GLU A 1 95 ? -3.887 -20.891 -20 1 95.75 95 GLU A N 1
ATOM 750 C CA . GLU A 1 95 ? -3.598 -21.547 -21.266 1 95.75 95 GLU A CA 1
ATOM 751 C C . GLU A 1 95 ? -2.693 -20.688 -22.156 1 95.75 95 GLU A C 1
ATOM 753 O O . GLU A 1 95 ? -1.89 -21.219 -22.922 1 95.75 95 GLU A O 1
ATOM 758 N N . GLU A 1 96 ? -2.756 -19.422 -21.984 1 96.12 96 GLU A N 1
ATOM 759 C CA . GLU A 1 96 ? -2.027 -18.5 -22.875 1 96.12 96 GLU A CA 1
ATOM 760 C C . GLU A 1 96 ? -0.54 -18.484 -22.531 1 96.12 96 GLU A C 1
ATOM 762 O O . GLU A 1 96 ? 0.274 -17.984 -23.312 1 96.12 96 GLU A O 1
ATOM 767 N N . VAL A 1 97 ? -0.233 -19.031 -21.391 1 97.12 97 VAL A N 1
ATOM 768 C CA . VAL A 1 97 ? 1.163 -19.016 -20.969 1 97.12 97 VAL A CA 1
ATOM 769 C C . VAL A 1 97 ? 1.767 -20.406 -21.172 1 97.12 97 VAL A C 1
ATOM 771 O O . VAL A 1 97 ? 1.342 -21.375 -20.531 1 97.12 97 VAL A O 1
ATOM 774 N N . PRO A 1 98 ? 2.744 -20.5 -22.031 1 97.88 98 PRO A N 1
ATOM 775 C CA . PRO A 1 98 ? 3.408 -21.797 -22.188 1 97.88 98 PRO A CA 1
ATOM 776 C C . PRO A 1 98 ? 3.996 -22.328 -20.891 1 97.88 98 PRO A C 1
ATOM 778 O O . PRO A 1 98 ? 4.547 -21.547 -20.094 1 97.88 98 PRO A O 1
ATOM 781 N N . ASN A 1 99 ? 3.926 -23.641 -20.688 1 98.06 99 ASN A N 1
ATOM 782 C CA . ASN A 1 99 ? 4.395 -24.266 -19.453 1 98.06 99 ASN A CA 1
ATOM 783 C C . ASN A 1 99 ? 5.852 -23.922 -19.172 1 98.06 99 ASN A C 1
ATOM 785 O O . ASN A 1 99 ? 6.211 -23.625 -18.031 1 98.06 99 ASN A O 1
ATOM 789 N N . LYS A 1 100 ? 6.68 -23.938 -20.203 1 97.62 100 LYS A N 1
ATOM 790 C CA . LYS A 1 100 ? 8.102 -23.672 -20.031 1 97.62 100 LYS A CA 1
ATOM 791 C C . LYS A 1 100 ? 8.336 -22.234 -19.547 1 97.62 100 LYS A C 1
ATOM 793 O O . LYS A 1 100 ? 9.281 -21.984 -18.797 1 97.62 100 LYS A O 1
ATOM 798 N N . VAL A 1 101 ? 7.488 -21.359 -20.016 1 98.06 101 VAL A N 1
ATOM 799 C CA . VAL A 1 101 ? 7.605 -19.969 -19.609 1 98.06 101 VAL A CA 1
ATOM 800 C C . VAL A 1 101 ? 7.316 -19.844 -18.109 1 98.06 101 VAL A C 1
ATOM 802 O O . VAL A 1 101 ? 8.047 -19.172 -17.391 1 98.06 101 VAL A O 1
ATOM 805 N N . SER A 1 102 ? 6.238 -20.469 -17.672 1 98.44 102 SER A N 1
ATOM 806 C CA . SER A 1 102 ? 5.895 -20.453 -16.25 1 98.44 102 SER A CA 1
ATOM 807 C C . SER A 1 102 ? 7.031 -21 -15.398 1 98.44 102 SER A C 1
ATOM 809 O O . SER A 1 102 ? 7.367 -20.438 -14.352 1 98.44 102 SER A O 1
ATOM 811 N N . LEU A 1 103 ? 7.586 -22.078 -15.859 1 98.25 103 LEU A N 1
ATOM 812 C CA . LEU A 1 103 ? 8.719 -22.688 -15.164 1 98.25 103 LEU A CA 1
ATOM 813 C C . LEU A 1 103 ? 9.906 -21.734 -15.117 1 98.25 103 LEU A C 1
ATOM 815 O O . LEU A 1 103 ? 10.469 -21.5 -14.055 1 98.25 103 LEU A O 1
ATOM 819 N N . ASN A 1 104 ? 10.297 -21.141 -16.266 1 98.06 104 ASN A N 1
ATOM 820 C CA . ASN A 1 104 ? 11.438 -20.234 -16.328 1 98.06 104 ASN A CA 1
ATOM 821 C C . ASN A 1 104 ? 11.242 -19 -15.445 1 98.06 104 ASN A C 1
ATOM 823 O O . ASN A 1 104 ? 12.188 -18.531 -14.812 1 98.06 104 ASN A O 1
ATOM 827 N N . GLU A 1 105 ? 10.047 -18.516 -15.484 1 98.19 105 GLU A N 1
ATOM 828 C CA . GLU A 1 105 ? 9.75 -17.359 -14.648 1 98.19 105 GLU A CA 1
ATOM 829 C C . GLU A 1 105 ? 9.898 -17.703 -13.164 1 98.19 105 GLU A C 1
ATOM 831 O O . GLU A 1 105 ? 10.383 -16.875 -12.383 1 98.19 105 GLU A O 1
ATOM 836 N N . ALA A 1 106 ? 9.406 -18.859 -12.758 1 98.31 106 ALA A N 1
ATOM 837 C CA . ALA A 1 106 ? 9.586 -19.281 -11.375 1 98.31 106 ALA A CA 1
ATOM 838 C C . ALA A 1 106 ? 11.062 -19.344 -11 1 98.31 106 ALA A C 1
ATOM 840 O O . ALA A 1 106 ? 11.453 -18.922 -9.906 1 98.31 106 ALA A O 1
ATOM 841 N N . LEU A 1 107 ? 11.859 -19.797 -11.898 1 97.94 107 LEU A N 1
ATOM 842 C CA . LEU A 1 107 ? 13.289 -19.906 -11.656 1 97.94 107 LEU A CA 1
ATOM 843 C C . LEU A 1 107 ? 13.93 -18.516 -11.57 1 97.94 107 LEU A C 1
ATOM 845 O O . LEU A 1 107 ? 14.797 -18.281 -10.727 1 97.94 107 LEU A O 1
ATOM 849 N N . GLU A 1 108 ? 13.508 -17.641 -12.422 1 97.69 108 GLU A N 1
ATOM 850 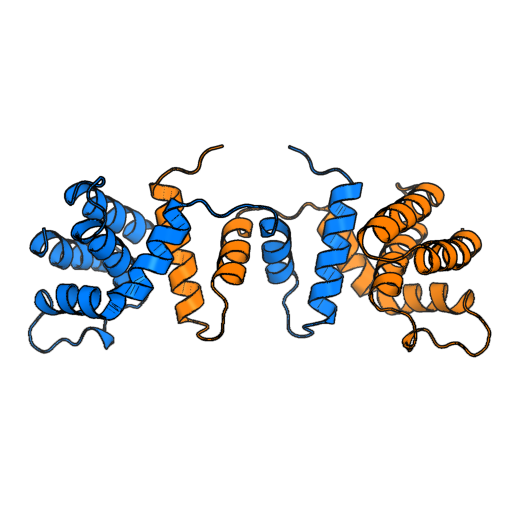C CA . GLU A 1 108 ? 14.016 -16.281 -12.383 1 97.69 108 GLU A CA 1
ATOM 851 C C . GLU A 1 108 ? 13.656 -15.594 -11.062 1 97.69 108 GLU A C 1
ATOM 853 O O . GLU A 1 108 ? 14.5 -14.938 -10.453 1 97.69 108 GLU A O 1
ATOM 858 N N . LEU A 1 109 ? 12.414 -15.773 -10.656 1 97.56 109 LEU A N 1
ATOM 859 C CA . LEU A 1 109 ? 11.984 -15.18 -9.391 1 97.56 109 LEU A CA 1
ATOM 860 C C . LEU A 1 109 ? 12.727 -15.812 -8.219 1 97.56 109 LEU A C 1
ATOM 862 O O . LEU A 1 109 ? 13.008 -15.141 -7.223 1 97.56 109 LEU A O 1
ATOM 866 N N . SER A 1 110 ? 13.016 -17.094 -8.312 1 97.19 110 SER A N 1
ATOM 867 C CA . SER A 1 110 ? 13.75 -17.766 -7.242 1 97.19 110 SER A CA 1
ATOM 868 C C . SER A 1 110 ? 15.141 -17.156 -7.066 1 97.19 110 SER A C 1
ATOM 870 O O . SER A 1 110 ? 15.688 -17.156 -5.961 1 97.19 110 SER A O 1
ATOM 872 N N . LYS A 1 111 ? 15.766 -16.641 -8.148 1 95.69 111 LYS A N 1
ATOM 873 C CA . LYS A 1 111 ? 17.062 -15.961 -8.062 1 95.69 111 LYS A CA 1
ATOM 874 C C . LYS A 1 111 ? 16.969 -14.703 -7.199 1 95.69 111 LYS A C 1
ATOM 876 O O . LYS A 1 111 ? 17.938 -14.344 -6.52 1 95.69 111 LYS A O 1
ATOM 881 N N . GLU A 1 112 ? 15.867 -14.125 -7.219 1 93.75 112 GLU A N 1
ATOM 882 C CA . GLU A 1 112 ? 15.68 -12.852 -6.523 1 93.75 112 GLU A CA 1
ATOM 883 C C . GLU A 1 112 ? 15.352 -13.07 -5.051 1 93.75 112 GLU A C 1
ATOM 885 O O . GLU A 1 112 ? 15.727 -12.258 -4.199 1 93.75 112 GLU A O 1
ATOM 890 N N . PHE A 1 113 ? 14.656 -14.172 -4.746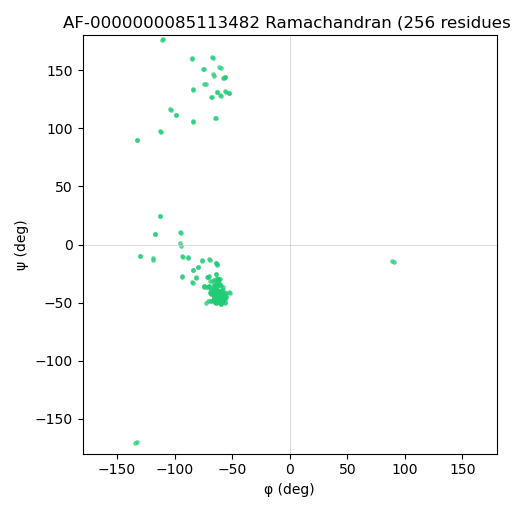 1 94.44 113 PHE A N 1
ATOM 891 C CA . PHE A 1 113 ? 14.055 -14.281 -3.42 1 94.44 113 PHE A CA 1
ATOM 892 C C . PHE A 1 113 ? 14.617 -15.484 -2.672 1 94.44 113 PHE A C 1
ATOM 894 O O . PHE A 1 113 ? 14.344 -15.672 -1.485 1 94.44 113 PHE A O 1
ATOM 901 N N . SER A 1 114 ? 15.305 -16.344 -3.412 1 92.69 114 SER A N 1
ATOM 902 C CA . SER A 1 114 ? 15.766 -17.594 -2.814 1 92.69 114 SER A CA 1
ATOM 903 C C . SER A 1 114 ? 17.234 -17.844 -3.158 1 92.69 114 SER A C 1
ATOM 905 O O . SER A 1 114 ? 17.984 -16.922 -3.479 1 92.69 114 SER A O 1
ATOM 907 N N . ASP A 1 115 ? 17.75 -19.078 -2.846 1 93.19 115 ASP A N 1
ATOM 908 C CA . ASP A 1 115 ? 19.141 -19.422 -3.123 1 93.19 115 ASP A CA 1
ATOM 909 C C . ASP A 1 115 ? 19.25 -20.469 -4.238 1 93.19 115 ASP A C 1
ATOM 911 O O . ASP A 1 115 ? 18.234 -20.859 -4.812 1 93.19 115 ASP A O 1
ATOM 915 N N . GLU A 1 116 ? 20.547 -20.766 -4.605 1 94.69 116 GLU A N 1
ATOM 916 C CA . GLU A 1 116 ? 20.797 -21.672 -5.719 1 94.69 116 GLU A CA 1
ATOM 917 C C . GLU A 1 116 ? 20.234 -23.062 -5.445 1 94.69 116 GLU A C 1
ATOM 919 O O . GLU A 1 116 ? 19.781 -23.75 -6.363 1 94.69 116 GLU A O 1
ATOM 924 N N . THR A 1 117 ? 20.266 -23.453 -4.258 1 94.81 117 THR A N 1
ATOM 925 C CA . THR A 1 117 ? 19.719 -24.75 -3.889 1 94.81 117 THR A CA 1
ATOM 926 C C . THR A 1 117 ? 18.219 -24.797 -4.121 1 94.81 117 THR A C 1
ATOM 928 O O . THR A 1 117 ? 17.688 -25.75 -4.684 1 94.81 117 THR A O 1
ATOM 931 N N . SER A 1 118 ? 17.547 -23.766 -3.777 1 95.38 118 SER A N 1
ATOM 932 C CA . SER A 1 118 ? 16.109 -23.641 -3.982 1 95.38 118 SER A CA 1
ATOM 933 C C . SER A 1 118 ? 15.75 -23.656 -5.465 1 95.38 118 SER A C 1
ATOM 935 O O . SER A 1 118 ? 14.789 -24.312 -5.875 1 95.38 118 SER A O 1
ATOM 937 N N . ARG A 1 119 ? 16.609 -22.922 -6.176 1 96.56 119 ARG A N 1
ATOM 938 C CA . ARG A 1 119 ? 16.375 -22.844 -7.613 1 96.56 119 ARG A CA 1
ATOM 939 C C . ARG A 1 119 ? 16.391 -24.234 -8.242 1 96.56 119 ARG A C 1
ATOM 941 O O . ARG A 1 119 ? 15.523 -24.562 -9.047 1 96.56 119 ARG A O 1
ATOM 948 N N . ARG A 1 120 ? 17.328 -25.031 -7.91 1 96.44 120 ARG A N 1
ATOM 949 C CA . ARG A 1 120 ? 17.453 -26.391 -8.43 1 96.44 120 ARG A CA 1
ATOM 950 C C . ARG A 1 120 ? 16.281 -27.25 -7.984 1 96.44 120 ARG A C 1
ATOM 952 O O . ARG A 1 120 ? 15.773 -28.062 -8.758 1 96.44 120 ARG A O 1
ATOM 959 N N . PHE A 1 121 ? 15.945 -27.078 -6.734 1 97.12 121 PHE A N 1
ATOM 960 C CA . PHE A 1 121 ? 14.82 -27.828 -6.188 1 97.12 121 PHE A CA 1
ATOM 961 C C . PHE A 1 121 ? 13.539 -27.5 -6.941 1 97.12 121 PHE A C 1
ATOM 963 O O . PHE A 1 121 ? 12.812 -28.406 -7.359 1 97.12 121 PHE A O 1
ATOM 970 N N . ILE A 1 122 ? 13.234 -26.234 -7.105 1 97.62 122 ILE A N 1
ATOM 971 C CA . ILE A 1 122 ? 12.047 -25.781 -7.812 1 97.62 122 ILE A CA 1
ATOM 972 C C . ILE A 1 122 ? 12.039 -26.344 -9.234 1 97.62 122 ILE A C 1
ATOM 974 O O . ILE A 1 122 ? 11.016 -26.844 -9.703 1 97.62 122 ILE A O 1
ATOM 978 N N . ASN A 1 123 ? 13.188 -26.266 -9.883 1 97.56 123 ASN A N 1
ATOM 979 C CA . ASN A 1 123 ? 13.305 -26.812 -11.234 1 97.56 123 ASN A CA 1
ATOM 980 C C . ASN A 1 123 ? 13 -28.312 -11.266 1 97.56 123 ASN A C 1
ATOM 982 O O . ASN A 1 123 ? 12.328 -28.797 -12.18 1 97.56 123 ASN A O 1
ATOM 986 N N . GLY A 1 124 ? 13.508 -29 -10.312 1 96.88 124 GLY A N 1
ATOM 987 C CA . GLY A 1 124 ? 13.258 -30.422 -10.234 1 96.88 124 GLY A CA 1
ATOM 988 C C . GLY A 1 124 ? 11.789 -30.781 -10.102 1 96.88 124 GLY A C 1
ATOM 989 O O . GLY A 1 124 ? 11.297 -31.672 -10.781 1 96.88 124 GLY A O 1
ATOM 990 N N . VAL A 1 125 ? 11.133 -30.078 -9.32 1 97 125 VAL A N 1
ATOM 991 C CA . VAL A 1 125 ? 9.727 -30.359 -9.078 1 97 125 VAL A CA 1
ATOM 992 C C . VAL A 1 125 ? 8.906 -29.953 -10.305 1 97 125 VAL A C 1
ATOM 994 O O . VAL A 1 125 ? 8.109 -30.734 -10.82 1 97 125 VAL A O 1
ATOM 997 N N . LEU A 1 126 ? 9.078 -28.734 -10.836 1 97.75 126 LEU A N 1
ATOM 998 C CA . LEU A 1 126 ? 8.234 -28.156 -11.883 1 97.75 126 LEU A CA 1
ATOM 999 C C . LEU A 1 126 ? 8.508 -28.828 -13.227 1 97.75 126 LEU A C 1
ATOM 1001 O O . LEU A 1 126 ? 7.598 -29 -14.039 1 97.75 126 LEU A O 1
ATOM 1005 N N . SER A 1 127 ? 9.773 -29.172 -13.492 1 97 127 SER A N 1
ATOM 1006 C CA . SER A 1 127 ? 10.094 -29.828 -14.758 1 97 127 SER A CA 1
ATOM 1007 C C . SER A 1 127 ? 9.359 -31.156 -14.891 1 97 127 SER A C 1
ATOM 1009 O O . SER A 1 127 ? 9.016 -31.562 -16 1 97 127 SER A O 1
ATOM 1011 N N . ASN A 1 128 ? 9.102 -31.766 -13.758 1 94.62 128 ASN A N 1
ATOM 1012 C CA . ASN A 1 128 ? 8.406 -33.031 -13.766 1 94.62 128 ASN A CA 1
ATOM 1013 C C . ASN A 1 128 ? 6.898 -32.875 -13.945 1 94.62 128 ASN A C 1
ATOM 1015 O O . ASN A 1 128 ? 6.184 -33.812 -14.242 1 94.62 128 ASN A O 1
ATOM 1019 N N . LEU A 1 129 ? 6.438 -31.734 -13.68 1 93.12 129 LEU A N 1
ATOM 1020 C CA . LEU A 1 129 ? 5.02 -31.422 -13.82 1 93.12 129 LEU A CA 1
ATOM 1021 C C . LEU A 1 129 ? 4.668 -31.109 -15.266 1 93.12 129 LEU A C 1
ATOM 1023 O O . LEU A 1 129 ? 3.5 -31.172 -15.656 1 93.12 129 LEU A O 1
ATOM 1027 N N . ILE A 1 130 ? 5.672 -30.609 -15.961 1 89.19 130 ILE A N 1
ATOM 1028 C CA . ILE A 1 130 ? 5.375 -30.203 -17.328 1 89.19 130 ILE A CA 1
ATOM 1029 C C . ILE A 1 130 ? 5.887 -31.25 -18.312 1 89.19 130 ILE A C 1
ATOM 1031 O O . ILE A 1 130 ? 6.809 -32 -17.984 1 89.19 130 ILE A O 1
ATOM 1035 N N . MET B 1 1 ? 3.906 3.301 -17.281 1 46 1 MET B N 1
ATOM 1036 C CA . MET B 1 1 ? 4.637 2.25 -17.984 1 46 1 MET B CA 1
ATOM 1037 C C . MET B 1 1 ? 4.09 0.873 -17.625 1 46 1 MET B C 1
ATOM 1039 O O . MET B 1 1 ? 3.752 0.618 -16.469 1 46 1 MET B O 1
ATOM 1043 N N . SER B 1 2 ? 3.596 0.047 -18.641 1 65.62 2 SER B N 1
ATOM 1044 C CA . SER B 1 2 ? 2.844 -1.196 -18.5 1 65.62 2 SER B CA 1
ATOM 1045 C C . SER B 1 2 ? 3.688 -2.285 -17.844 1 65.62 2 SER B C 1
ATOM 1047 O O . SER B 1 2 ? 4.852 -2.48 -18.219 1 65.62 2 SER B O 1
ATOM 1049 N N . MET B 1 3 ? 3.465 -2.66 -16.719 1 82.62 3 MET B N 1
ATOM 1050 C CA . MET B 1 3 ? 4.184 -3.691 -15.969 1 82.62 3 MET B CA 1
ATOM 1051 C C . MET B 1 3 ? 4.262 -4.984 -16.766 1 82.62 3 MET B C 1
ATOM 1053 O O . MET B 1 3 ? 3.281 -5.398 -17.391 1 82.62 3 MET B O 1
ATOM 1057 N N . SER B 1 4 ? 5.504 -5.555 -16.875 1 91.06 4 SER B N 1
ATOM 1058 C CA . SER B 1 4 ? 5.684 -6.844 -17.547 1 91.06 4 SER B CA 1
ATOM 1059 C C . SER B 1 4 ? 5.023 -7.969 -16.75 1 91.06 4 SER B C 1
ATOM 1061 O O . SER B 1 4 ? 4.715 -7.805 -15.57 1 91.06 4 SER B O 1
ATOM 1063 N N . ARG B 1 5 ? 4.801 -9.062 -17.469 1 93.06 5 ARG B N 1
ATOM 1064 C CA . ARG B 1 5 ? 4.25 -10.227 -16.766 1 93.06 5 ARG B CA 1
ATOM 1065 C C . ARG B 1 5 ? 5.207 -10.727 -15.695 1 93.06 5 ARG B C 1
ATOM 1067 O O . ARG B 1 5 ? 4.773 -11.234 -14.656 1 93.06 5 ARG B O 1
ATOM 1074 N N . HIS B 1 6 ? 6.449 -10.523 -15.961 1 95.56 6 HIS B N 1
ATOM 1075 C CA . HIS B 1 6 ? 7.441 -10.844 -14.945 1 95.56 6 HIS B CA 1
ATOM 1076 C C . HIS B 1 6 ? 7.246 -9.992 -13.695 1 95.56 6 HIS B C 1
ATOM 1078 O O . HIS B 1 6 ? 7.25 -10.508 -12.578 1 95.56 6 HIS B O 1
ATOM 1084 N N . ASP B 1 7 ? 7.074 -8.703 -13.883 1 93.06 7 ASP B N 1
ATOM 1085 C CA . ASP B 1 7 ? 6.828 -7.789 -12.773 1 93.06 7 ASP B CA 1
ATOM 1086 C C . ASP B 1 7 ? 5.555 -8.164 -12.016 1 93.06 7 ASP B C 1
ATOM 1088 O O . ASP B 1 7 ? 5.504 -8.078 -10.789 1 93.06 7 ASP B O 1
ATOM 1092 N N . ILE B 1 8 ? 4.586 -8.547 -12.789 1 95 8 ILE B N 1
ATOM 1093 C CA . ILE B 1 8 ? 3.299 -8.883 -12.188 1 95 8 ILE B CA 1
ATOM 1094 C C . ILE B 1 8 ? 3.436 -10.164 -11.367 1 95 8 ILE B C 1
ATOM 1096 O O . ILE B 1 8 ? 2.867 -10.273 -10.273 1 95 8 ILE B O 1
ATOM 1100 N N . ARG B 1 9 ? 4.184 -11.125 -11.82 1 96.94 9 ARG B N 1
ATOM 1101 C CA . ARG B 1 9 ? 4.445 -12.336 -11.062 1 96.94 9 ARG B CA 1
ATOM 1102 C C . ARG B 1 9 ? 5.176 -12.023 -9.758 1 96.94 9 ARG B C 1
ATOM 1104 O O . ARG B 1 9 ? 4.883 -12.617 -8.719 1 96.94 9 ARG B O 1
ATOM 1111 N N . ARG B 1 10 ? 6.105 -11.156 -9.883 1 95.56 10 ARG B N 1
ATOM 1112 C CA . ARG B 1 10 ? 6.824 -10.719 -8.688 1 95.56 10 ARG B CA 1
ATOM 1113 C C . ARG B 1 10 ? 5.871 -10.133 -7.656 1 95.56 10 ARG B C 1
ATOM 1115 O O . ARG B 1 10 ? 5.941 -10.469 -6.473 1 95.56 10 ARG B O 1
ATOM 1122 N N . LEU B 1 11 ? 4.984 -9.297 -8.133 1 93.56 11 LEU B N 1
ATOM 1123 C CA . LEU B 1 11 ? 3.986 -8.688 -7.262 1 93.56 11 LEU B CA 1
ATOM 1124 C C . LEU B 1 11 ? 3.061 -9.742 -6.672 1 93.56 11 LEU B C 1
ATOM 1126 O O . LEU B 1 11 ? 2.67 -9.648 -5.504 1 93.56 11 LEU B O 1
ATOM 1130 N N . ALA B 1 12 ? 2.693 -10.703 -7.453 1 96.62 12 ALA B N 1
ATOM 1131 C CA . ALA B 1 12 ? 1.846 -11.789 -6.973 1 96.62 12 ALA B CA 1
ATOM 1132 C C . ALA B 1 12 ? 2.531 -12.562 -5.852 1 96.62 12 ALA B C 1
ATOM 1134 O O . ALA B 1 12 ? 1.909 -12.875 -4.832 1 96.62 12 ALA B O 1
ATOM 1135 N N . PHE B 1 13 ? 3.779 -12.812 -6 1 97.25 13 PHE B N 1
ATOM 1136 C CA . PHE B 1 13 ? 4.555 -13.484 -4.965 1 97.25 13 PHE B CA 1
ATOM 1137 C C . PHE B 1 13 ? 4.535 -12.68 -3.666 1 97.25 13 PHE B C 1
ATOM 1139 O O . PHE B 1 13 ? 4.219 -13.219 -2.604 1 97.25 13 PHE B O 1
ATOM 1146 N N . GLN B 1 14 ? 4.852 -11.453 -3.801 1 94.25 14 GLN B N 1
ATOM 1147 C CA . GLN B 1 14 ? 4.906 -10.594 -2.623 1 94.25 14 GLN B CA 1
ATOM 1148 C C . GLN B 1 14 ? 3.549 -10.523 -1.933 1 94.25 14 GLN B C 1
ATOM 1150 O O . GLN B 1 14 ? 3.471 -10.523 -0.702 1 94.25 14 GLN B O 1
ATOM 1155 N N . THR B 1 15 ? 2.498 -10.453 -2.75 1 94.12 15 THR B N 1
ATOM 1156 C CA . THR B 1 15 ? 1.142 -10.391 -2.215 1 94.12 15 THR B CA 1
ATOM 1157 C C . THR B 1 15 ? 0.802 -11.672 -1.454 1 94.12 15 THR B C 1
ATOM 1159 O O . THR B 1 15 ? 0.367 -11.617 -0.301 1 94.12 15 THR B O 1
ATOM 1162 N N . LEU B 1 16 ? 1.05 -12.773 -2.094 1 96.25 16 LEU B N 1
ATOM 1163 C CA . LEU B 1 16 ? 0.741 -14.062 -1.48 1 96.25 16 LEU B CA 1
ATOM 1164 C C . LEU B 1 16 ? 1.593 -14.289 -0.236 1 96.25 16 LEU B C 1
ATOM 1166 O O . LEU B 1 16 ? 1.114 -14.844 0.756 1 96.25 16 LEU B O 1
ATOM 1170 N N . PHE B 1 17 ? 2.826 -13.867 -0.301 1 94.75 17 PHE B N 1
ATOM 1171 C CA . PHE B 1 17 ? 3.721 -13.969 0.846 1 94.75 17 PHE B CA 1
ATOM 1172 C C . PHE B 1 17 ? 3.189 -13.164 2.021 1 94.75 17 PHE B C 1
ATOM 1174 O O . PHE B 1 17 ? 3.146 -13.656 3.152 1 94.75 17 PHE B O 1
ATOM 1181 N N . ALA B 1 18 ? 2.799 -11.961 1.751 1 90.75 18 ALA B N 1
ATOM 1182 C CA . ALA B 1 18 ? 2.268 -11.078 2.787 1 90.75 18 ALA B CA 1
ATOM 1183 C C . ALA B 1 18 ? 0.986 -11.648 3.387 1 90.75 18 ALA B C 1
ATOM 1185 O O . ALA B 1 18 ? 0.784 -11.586 4.602 1 90.75 18 ALA B O 1
ATOM 1186 N N . MET B 1 19 ? 0.154 -12.156 2.561 1 91.75 19 MET B N 1
ATOM 1187 C CA . MET B 1 19 ? -1.105 -12.734 3.018 1 91.75 19 MET B CA 1
ATOM 1188 C C . MET B 1 19 ? -0.856 -13.961 3.895 1 91.75 19 MET B C 1
ATOM 1190 O O . MET B 1 19 ? -1.617 -14.227 4.824 1 91.75 19 MET B O 1
ATOM 1194 N N . SER B 1 20 ? 0.121 -14.688 3.504 1 91.19 20 SER B N 1
ATOM 1195 C CA . SER B 1 20 ? 0.458 -15.875 4.277 1 91.19 20 SER B CA 1
ATOM 1196 C C . SER B 1 20 ? 0.95 -15.508 5.676 1 91.19 20 SER B C 1
ATOM 1198 O O . SER B 1 20 ? 0.77 -16.266 6.625 1 91.19 20 SER B O 1
ATOM 1200 N N . SER B 1 21 ? 1.568 -14.391 5.805 1 87.75 21 SER B N 1
ATOM 1201 C CA . SER B 1 21 ? 2.117 -13.93 7.078 1 87.75 21 SER B CA 1
ATOM 1202 C C . SER B 1 21 ? 1.053 -13.234 7.918 1 87.75 21 SER B C 1
ATOM 1204 O O . SER B 1 21 ? 1.224 -13.055 9.125 1 87.75 21 SER B O 1
ATOM 1206 N N . ASN B 1 22 ? 0.068 -12.797 7.219 1 83.75 22 ASN B N 1
ATOM 1207 C CA . ASN B 1 22 ? -1.061 -12.148 7.879 1 83.75 22 ASN B CA 1
ATOM 1208 C C . ASN B 1 22 ? -2.395 -12.695 7.379 1 83.75 22 ASN B C 1
ATOM 1210 O O . ASN B 1 22 ? -3.043 -12.086 6.527 1 83.75 22 ASN B O 1
ATOM 1214 N N . PRO B 1 23 ? -2.826 -13.695 8.031 1 77.56 23 PRO B N 1
ATOM 1215 C CA . PRO B 1 23 ? -4.02 -14.383 7.535 1 77.56 23 PRO B CA 1
ATOM 1216 C C . PRO B 1 23 ? -5.262 -13.5 7.555 1 77.56 23 PRO B C 1
ATOM 1218 O O . PRO B 1 23 ? -6.234 -13.773 6.844 1 77.56 23 PRO B O 1
ATOM 1221 N N . ASP B 1 24 ? -5.234 -12.398 8.281 1 79.56 24 ASP B N 1
ATOM 1222 C CA . ASP B 1 24 ? -6.402 -11.531 8.398 1 79.56 24 ASP B CA 1
ATOM 1223 C C . ASP B 1 24 ? -6.348 -10.391 7.379 1 79.56 24 ASP B C 1
ATOM 1225 O O . ASP B 1 24 ? -7.293 -9.609 7.258 1 79.56 24 ASP B O 1
ATOM 1229 N N . ALA B 1 25 ? -5.305 -10.375 6.637 1 80.44 25 ALA B N 1
ATOM 1230 C CA . ALA B 1 25 ? -5.156 -9.273 5.684 1 80.44 25 ALA B CA 1
ATOM 1231 C C . ALA B 1 25 ? -6.121 -9.43 4.512 1 80.44 25 ALA B C 1
ATOM 1233 O O . ALA B 1 25 ? -6.328 -10.531 4.012 1 80.44 25 ALA B O 1
ATOM 1234 N N . VAL B 1 26 ? -6.711 -8.312 4.117 1 79.12 26 VAL B N 1
ATOM 1235 C CA . VAL B 1 26 ? -7.562 -8.266 2.938 1 79.12 26 VAL B CA 1
ATOM 1236 C C . VAL B 1 26 ? -6.707 -8.078 1.687 1 79.12 26 VAL B C 1
ATOM 1238 O O . VAL B 1 26 ? -5.805 -7.242 1.666 1 79.12 26 VAL B O 1
ATOM 1241 N N . ALA B 1 27 ? -7.008 -8.898 0.629 1 79.94 27 ALA B N 1
ATOM 1242 C CA . ALA B 1 27 ? -6.191 -8.906 -0.583 1 79.94 27 ALA B CA 1
ATOM 1243 C C . ALA B 1 27 ? -6.012 -7.5 -1.139 1 79.94 27 ALA B C 1
ATOM 1245 O O . ALA B 1 27 ? -4.91 -7.113 -1.529 1 79.94 27 ALA B O 1
ATOM 1246 N N . THR B 1 28 ? -7.098 -6.766 -1.098 1 80.44 28 THR B N 1
ATOM 1247 C CA . THR B 1 28 ? -7.059 -5.43 -1.679 1 80.44 28 THR B CA 1
ATOM 1248 C C . THR B 1 28 ? -6.047 -4.551 -0.945 1 80.44 28 THR B C 1
ATOM 1250 O O . THR B 1 28 ? -5.332 -3.766 -1.568 1 80.44 28 THR B O 1
ATOM 1253 N N . ASP B 1 29 ? -5.984 -4.668 0.358 1 81.19 29 ASP B N 1
ATOM 1254 C CA . ASP B 1 29 ? -5.027 -3.902 1.153 1 81.19 29 ASP B CA 1
ATOM 1255 C C . ASP B 1 29 ? -3.592 -4.316 0.837 1 81.19 29 ASP B C 1
ATOM 1257 O O . ASP B 1 29 ? -2.693 -3.477 0.782 1 81.19 29 ASP B O 1
ATOM 1261 N N . VAL B 1 30 ? -3.482 -5.586 0.614 1 86.62 30 VAL B N 1
ATOM 1262 C CA . VAL B 1 30 ? -2.148 -6.109 0.336 1 86.62 30 VAL B CA 1
ATOM 1263 C C . VAL B 1 30 ? -1.688 -5.645 -1.044 1 86.62 30 VAL B C 1
ATOM 1265 O O . VAL B 1 30 ? -0.53 -5.262 -1.224 1 86.62 30 VAL B O 1
ATOM 1268 N N . TYR B 1 31 ? -2.654 -5.574 -1.988 1 87.06 31 TYR B N 1
ATOM 1269 C CA . TYR B 1 31 ? -2.33 -5.055 -3.312 1 87.06 31 TYR B CA 1
ATOM 1270 C C . TYR B 1 31 ? -1.779 -3.637 -3.223 1 87.06 31 TYR B C 1
ATOM 1272 O O . TYR B 1 31 ? -0.745 -3.328 -3.82 1 87.06 31 TYR B O 1
ATOM 1280 N N . GLN B 1 32 ? -2.451 -2.877 -2.473 1 83.31 32 GLN B N 1
ATOM 1281 C CA . GLN B 1 32 ? -2.062 -1.474 -2.369 1 83.31 32 GLN B CA 1
ATOM 1282 C C . GLN B 1 32 ? -0.682 -1.33 -1.736 1 83.31 32 GLN B C 1
ATOM 1284 O O . GLN B 1 32 ? 0.116 -0.491 -2.158 1 83.31 32 GLN B O 1
ATOM 1289 N N . THR B 1 33 ? -0.5 -2.119 -0.754 1 85.38 33 THR B N 1
ATOM 1290 C CA . THR B 1 33 ? 0.789 -2.086 -0.073 1 85.38 33 THR B CA 1
ATOM 1291 C C . THR B 1 33 ? 1.911 -2.51 -1.017 1 85.38 33 THR B C 1
ATOM 1293 O O . THR B 1 33 ? 2.932 -1.826 -1.122 1 85.38 33 THR B O 1
ATOM 1296 N N . VAL B 1 34 ? 1.69 -3.516 -1.745 1 87.44 34 VAL B N 1
ATOM 1297 C CA . VAL B 1 34 ? 2.732 -4.078 -2.598 1 87.44 34 VAL B CA 1
ATOM 1298 C C . VAL B 1 34 ? 2.945 -3.178 -3.814 1 87.44 34 VAL B C 1
ATOM 1300 O O . VAL B 1 34 ? 4.078 -2.99 -4.262 1 87.44 34 VAL B O 1
ATOM 1303 N N . LEU B 1 35 ? 1.949 -2.613 -4.305 1 86.62 35 LEU B N 1
ATOM 1304 C CA . LEU B 1 35 ? 2.029 -1.74 -5.469 1 86.62 35 LEU B CA 1
ATOM 1305 C C . LEU B 1 35 ? 2.707 -0.422 -5.113 1 86.62 35 LEU B C 1
ATOM 1307 O O . LEU B 1 35 ? 3.336 0.208 -5.969 1 86.62 35 LEU B O 1
ATOM 1311 N N . GLY B 1 36 ? 2.553 -0.096 -3.896 1 82.75 36 GLY B N 1
ATOM 1312 C CA . GLY B 1 36 ? 3.146 1.153 -3.447 1 82.75 36 GLY B CA 1
ATOM 1313 C C . GLY B 1 36 ? 4.578 0.997 -2.971 1 82.75 36 GLY B C 1
ATOM 1314 O O . GLY B 1 36 ? 5.258 1.987 -2.693 1 82.75 36 GLY B O 1
ATOM 1315 N N . LYS B 1 37 ? 5.02 -0.245 -2.807 1 79 37 LYS B N 1
ATOM 1316 C CA . LYS B 1 37 ? 6.297 -0.533 -2.158 1 79 37 LYS B CA 1
ATOM 1317 C C . LYS B 1 37 ? 7.453 0.127 -2.902 1 79 37 LYS B C 1
ATOM 1319 O O . LYS B 1 37 ? 8.414 0.589 -2.283 1 79 37 LYS B O 1
ATOM 1324 N N . ASP B 1 38 ? 7.363 0.183 -4.18 1 73.06 38 ASP B N 1
ATOM 1325 C CA . ASP B 1 38 ? 8.5 0.718 -4.918 1 73.06 38 ASP B CA 1
ATOM 1326 C C . ASP B 1 38 ? 8.312 2.203 -5.219 1 73.06 38 ASP B C 1
ATOM 1328 O O . ASP B 1 38 ? 9.078 2.789 -5.984 1 73.06 38 ASP B O 1
ATOM 1332 N N . ILE B 1 39 ? 7.348 2.725 -4.617 1 75.62 39 ILE B N 1
ATOM 1333 C CA . ILE B 1 39 ? 7.121 4.152 -4.816 1 75.62 39 ILE B CA 1
ATOM 1334 C C . ILE B 1 39 ? 7.707 4.938 -3.645 1 75.62 39 ILE B C 1
ATOM 1336 O O . ILE B 1 39 ? 7.301 4.746 -2.496 1 75.62 39 ILE B O 1
ATOM 1340 N N . GLU B 1 40 ? 8.734 5.648 -3.959 1 78.69 40 GLU B N 1
ATOM 1341 C CA . GLU B 1 40 ? 9.328 6.5 -2.932 1 78.69 40 GLU B CA 1
ATOM 1342 C C . GLU B 1 40 ? 8.391 7.637 -2.547 1 78.69 40 GLU B C 1
ATOM 1344 O O . GLU B 1 40 ? 7.867 8.336 -3.418 1 78.69 40 GLU B O 1
ATOM 1349 N N . ALA B 1 41 ? 8.148 7.742 -1.284 1 86 41 ALA B N 1
ATOM 1350 C CA . ALA B 1 41 ? 7.309 8.844 -0.818 1 86 41 ALA B CA 1
ATOM 1351 C C . ALA B 1 41 ? 7.969 10.188 -1.104 1 86 41 ALA B C 1
ATOM 1353 O O . ALA B 1 41 ? 9.148 10.391 -0.797 1 86 41 ALA B O 1
ATOM 1354 N N . PRO B 1 42 ? 7.199 11.055 -1.676 1 88.31 42 PRO B N 1
ATOM 1355 C CA . PRO B 1 42 ? 7.762 12.398 -1.859 1 88.31 42 PRO B CA 1
ATOM 1356 C C . PRO B 1 42 ? 8.227 13.023 -0.548 1 88.31 42 PRO B C 1
ATOM 1358 O O . PRO B 1 42 ? 7.59 12.844 0.491 1 88.31 42 PRO B O 1
ATOM 1361 N N . GLU B 1 43 ? 9.289 13.766 -0.581 1 91 43 GLU B N 1
ATOM 1362 C CA . GLU B 1 43 ? 9.875 14.391 0.597 1 91 43 GLU B CA 1
ATOM 1363 C C . GLU B 1 43 ? 8.859 15.266 1.326 1 91 43 GLU B C 1
ATOM 1365 O O . GLU B 1 43 ? 8.812 15.266 2.559 1 91 43 GLU B O 1
ATOM 1370 N N . TYR B 1 44 ? 8.133 16.047 0.621 1 95 44 TYR B N 1
ATOM 1371 C CA . TYR B 1 44 ? 7.152 16.938 1.221 1 95 44 TYR B CA 1
ATOM 1372 C C . TYR B 1 44 ? 6.074 16.156 1.965 1 95 44 TYR B C 1
ATOM 1374 O O . TYR B 1 44 ? 5.547 16.625 2.977 1 95 44 TYR B O 1
ATOM 1382 N N . LEU B 1 45 ? 5.766 14.922 1.523 1 95 45 LEU B N 1
ATOM 1383 C CA . LEU B 1 45 ? 4.812 14.07 2.225 1 95 45 LEU B CA 1
ATOM 1384 C C . LEU B 1 45 ? 5.336 13.688 3.605 1 95 45 LEU B C 1
ATOM 1386 O O . LEU B 1 45 ? 4.629 13.844 4.605 1 95 45 LEU B O 1
ATOM 1390 N N . THR B 1 46 ? 6.547 13.227 3.611 1 94.44 46 THR B N 1
ATOM 1391 C CA . THR B 1 46 ? 7.156 12.836 4.875 1 94.44 46 THR B CA 1
ATOM 1392 C C . THR B 1 46 ? 7.309 14.039 5.801 1 94.44 46 THR B C 1
ATOM 1394 O O . THR B 1 46 ? 7.125 13.93 7.012 1 94.44 46 THR B O 1
ATOM 1397 N N . GLN B 1 47 ? 7.605 15.148 5.215 1 96.44 47 GLN B N 1
ATOM 1398 C CA . GLN B 1 47 ? 7.715 16.375 5.984 1 96.44 47 GLN B CA 1
ATOM 1399 C C . GLN B 1 47 ? 6.387 16.734 6.652 1 96.44 47 GLN B C 1
ATOM 1401 O O . GLN B 1 47 ? 6.352 17.062 7.84 1 96.44 47 GLN B O 1
ATOM 1406 N N . LEU B 1 48 ? 5.324 16.641 5.914 1 97.62 48 LEU B N 1
ATOM 1407 C CA . LEU B 1 48 ? 4.016 17 6.449 1 97.62 48 LEU B CA 1
ATOM 1408 C C . LEU B 1 48 ? 3.6 16.016 7.551 1 97.62 48 LEU B C 1
ATOM 1410 O O . LEU B 1 48 ? 3.18 16.438 8.633 1 97.62 48 LEU B O 1
ATOM 1414 N N . VAL B 1 49 ? 3.725 14.711 7.324 1 96.94 49 VAL B N 1
ATOM 1415 C CA . VAL B 1 49 ? 3.254 13.695 8.258 1 96.94 49 VAL B CA 1
ATOM 1416 C C . VAL B 1 49 ? 4.113 13.711 9.516 1 96.94 49 VAL B C 1
ATOM 1418 O O . VAL B 1 49 ? 3.586 13.789 10.633 1 96.94 49 VAL B O 1
ATOM 1421 N N . ASP B 1 50 ? 5.402 13.703 9.312 1 95.81 50 ASP B N 1
ATOM 1422 C CA . ASP B 1 50 ? 6.305 13.719 10.461 1 95.81 50 ASP B CA 1
ATOM 1423 C C . ASP B 1 50 ? 6.219 15.047 11.211 1 95.81 50 ASP B C 1
ATOM 1425 O O . ASP B 1 50 ? 6.258 15.07 12.445 1 95.81 50 ASP B O 1
ATOM 1429 N N . GLY B 1 51 ? 6.164 16.078 10.477 1 97.69 51 GLY B N 1
ATOM 1430 C CA . GLY B 1 51 ? 6.066 17.406 11.086 1 97.69 51 GLY B CA 1
ATOM 1431 C C . GLY B 1 51 ? 4.844 17.562 11.969 1 97.69 51 GLY B C 1
ATOM 1432 O O . GLY B 1 51 ? 4.945 18.031 13.102 1 97.69 51 GLY B O 1
ATOM 1433 N N . VAL B 1 52 ? 3.701 17.188 11.469 1 98.12 52 VAL B N 1
ATOM 1434 C CA . VAL B 1 52 ? 2.471 17.266 12.242 1 98.12 52 VAL B CA 1
ATOM 1435 C C . VAL B 1 52 ? 2.609 16.422 13.516 1 98.12 52 VAL B C 1
ATOM 1437 O O . VAL B 1 52 ? 2.279 16.891 14.609 1 98.12 52 VAL B O 1
ATOM 1440 N N . ASN B 1 53 ? 3.154 15.281 13.414 1 95.75 53 ASN B N 1
ATOM 1441 C CA . ASN B 1 53 ? 3.283 14.391 14.562 1 95.75 53 ASN B CA 1
ATOM 1442 C C . ASN B 1 53 ? 4.281 14.93 15.586 1 95.75 53 ASN B C 1
ATOM 1444 O O . ASN B 1 53 ? 4.055 14.836 16.797 1 95.75 53 ASN B O 1
ATOM 1448 N N . GLU B 1 54 ? 5.324 15.43 15.109 1 97 54 GLU B N 1
ATOM 1449 C CA . GLU B 1 54 ? 6.391 15.93 15.969 1 97 54 GLU B CA 1
ATOM 1450 C C . GLU B 1 54 ? 5.949 17.188 16.719 1 97 54 GLU B C 1
ATOM 1452 O O . GLU B 1 54 ? 6.398 17.422 17.844 1 97 54 GLU B O 1
ATOM 1457 N N . HIS B 1 55 ? 5.102 17.984 16.141 1 98.31 55 HIS B N 1
ATOM 1458 C CA . HIS B 1 55 ? 4.695 19.25 16.734 1 98.31 55 HIS B CA 1
ATOM 1459 C C . HIS B 1 55 ? 3.229 19.234 17.156 1 98.31 55 HIS B C 1
ATOM 1461 O O . HIS B 1 55 ? 2.578 20.266 17.219 1 98.31 55 HIS B O 1
ATOM 1467 N N . LEU B 1 56 ? 2.764 18.125 17.391 1 97.88 56 LEU B N 1
ATOM 1468 C CA . LEU B 1 56 ? 1.335 17.906 17.594 1 97.88 56 LEU B CA 1
ATOM 1469 C C . LEU B 1 56 ? 0.815 18.781 18.734 1 97.88 56 LEU B C 1
ATOM 1471 O O . LEU B 1 56 ? -0.223 19.438 18.594 1 97.88 56 LEU B O 1
ATOM 1475 N N . ALA B 1 57 ? 1.491 18.828 19.844 1 98.12 57 ALA B N 1
ATOM 1476 C CA . ALA B 1 57 ? 1.048 19.594 21 1 98.12 57 ALA B CA 1
ATOM 1477 C C . ALA B 1 57 ? 0.943 21.078 20.672 1 98.12 57 ALA B C 1
ATOM 1479 O O . ALA B 1 57 ? -0.038 21.734 21.047 1 98.12 57 ALA B O 1
ATOM 1480 N N . GLU B 1 58 ? 1.966 21.594 20.047 1 98.38 58 GLU B N 1
ATOM 1481 C CA . GLU B 1 58 ? 1.979 23.016 19.656 1 98.38 58 GLU B CA 1
ATOM 1482 C C . GLU B 1 58 ? 0.866 23.312 18.672 1 98.38 58 GLU B C 1
ATOM 1484 O O . GLU B 1 58 ? 0.22 24.359 18.75 1 98.38 58 GLU B O 1
ATOM 1489 N N . ILE B 1 59 ? 0.691 22.438 17.781 1 98.62 59 ILE B N 1
ATOM 1490 C CA . ILE B 1 59 ? -0.339 22.609 16.766 1 98.62 59 ILE B CA 1
ATOM 1491 C C . ILE B 1 59 ? -1.72 22.578 17.406 1 98.62 59 ILE B C 1
ATOM 1493 O O . ILE B 1 59 ? -2.551 23.453 17.156 1 98.62 59 ILE B O 1
ATOM 1497 N N . ASP B 1 60 ? -1.935 21.656 18.266 1 98.31 60 ASP B N 1
ATOM 1498 C CA . ASP B 1 60 ? -3.223 21.531 18.938 1 98.31 60 ASP B CA 1
ATOM 1499 C C . ASP B 1 60 ? -3.502 22.75 19.812 1 98.31 60 ASP B C 1
ATOM 1501 O O . ASP B 1 60 ? -4.652 23.188 19.938 1 98.31 60 ASP B O 1
ATOM 1505 N N . GLU B 1 61 ? -2.496 23.203 20.406 1 98.06 61 GLU B N 1
ATOM 1506 C CA . GLU B 1 61 ? -2.646 24.422 21.203 1 98.06 61 GLU B CA 1
ATOM 1507 C C . GLU B 1 61 ? -3.088 25.594 20.344 1 98.06 61 GLU B C 1
ATOM 1509 O O . GLU B 1 61 ? -3.959 26.375 20.75 1 98.06 61 GLU B O 1
ATOM 1514 N N . ALA B 1 62 ? -2.479 25.75 19.234 1 98 62 ALA B N 1
ATOM 1515 C CA . ALA B 1 62 ? -2.824 26.828 18.328 1 98 62 ALA B CA 1
ATOM 1516 C C . ALA B 1 62 ? -4.281 26.734 17.875 1 98 62 ALA B C 1
ATOM 1518 O O . ALA B 1 62 ? -4.984 27.734 17.812 1 98 62 ALA B O 1
ATOM 1519 N N . ILE B 1 63 ? -4.734 25.562 17.562 1 98.12 63 ILE B N 1
ATOM 1520 C CA . ILE B 1 63 ? -6.117 25.344 17.141 1 98.12 63 ILE B CA 1
ATOM 1521 C C . ILE B 1 63 ? -7.062 25.641 18.312 1 98.12 63 ILE B C 1
ATOM 1523 O O . ILE B 1 63 ? -8.047 26.375 18.141 1 98.12 63 ILE B O 1
ATOM 1527 N N . SER B 1 64 ? -6.746 25.172 19.422 1 97.62 64 SER B N 1
ATOM 1528 C CA . SER B 1 64 ? -7.586 25.312 20.609 1 97.62 64 SER B CA 1
ATOM 1529 C C . SER B 1 64 ? -7.789 26.781 20.969 1 97.62 64 SER B C 1
ATOM 1531 O O . SER B 1 64 ? -8.852 27.156 21.469 1 97.62 64 SER B O 1
ATOM 1533 N N . ALA B 1 65 ? -6.805 27.578 20.75 1 96.56 65 ALA B N 1
ATOM 1534 C CA . ALA B 1 65 ? -6.832 29 21.094 1 96.56 65 ALA B CA 1
ATOM 1535 C C . ALA B 1 65 ? -7.914 29.734 20.297 1 96.56 65 ALA B C 1
ATOM 1537 O O . ALA B 1 65 ? -8.32 30.844 20.672 1 96.56 65 ALA B O 1
ATOM 1538 N N . HIS B 1 66 ? -8.414 29.109 19.203 1 96.06 66 HIS B N 1
ATOM 1539 C CA . HIS B 1 66 ? -9.375 29.797 18.344 1 96.06 66 HIS B CA 1
ATOM 1540 C C . HIS B 1 66 ? -10.719 29.062 18.344 1 96.06 66 HIS B C 1
ATOM 1542 O O . HIS B 1 66 ? -11.562 29.312 17.484 1 96.06 66 HIS B O 1
ATOM 1548 N N . LEU B 1 67 ? -10.883 28.094 19.188 1 95.88 67 LEU B N 1
ATOM 1549 C CA . LEU B 1 67 ? -12.164 27.422 19.391 1 95.88 67 LEU B CA 1
ATOM 1550 C C . LEU B 1 67 ? -13.023 28.203 20.391 1 95.88 67 LEU B C 1
ATOM 1552 O O . LEU B 1 67 ? -12.516 29.031 21.125 1 95.88 67 LEU B O 1
ATOM 1556 N N . LYS B 1 68 ? -14.297 27.953 20.359 1 92 68 LYS B N 1
ATOM 1557 C CA . LYS B 1 68 ? -15.195 28.562 21.344 1 92 68 LYS B CA 1
ATOM 1558 C C . LYS B 1 68 ? -14.828 28.125 22.766 1 92 68 LYS B C 1
ATOM 1560 O O . LYS B 1 68 ? -14.352 27.016 22.969 1 92 68 LYS B O 1
ATOM 1565 N N . LYS B 1 69 ? -15.172 29.031 23.672 1 92.12 69 LYS B N 1
ATOM 1566 C CA . LYS B 1 69 ? -14.883 28.75 25.078 1 92.12 69 LYS B CA 1
ATOM 1567 C C . LYS B 1 69 ? -15.594 27.469 25.531 1 92.12 69 LYS B C 1
ATOM 1569 O O . LYS B 1 69 ? -16.797 27.312 25.281 1 92.12 69 LYS B O 1
ATOM 1574 N N . GLY B 1 70 ? -14.789 26.672 26.078 1 91.56 70 GLY B N 1
ATOM 1575 C CA . GLY B 1 70 ? -15.359 25.453 26.641 1 91.56 70 GLY B CA 1
ATOM 1576 C C . GLY B 1 70 ? -15.422 24.312 25.641 1 91.56 70 GLY B C 1
ATOM 1577 O O . GLY B 1 70 ? -15.727 23.172 26.016 1 91.56 70 GLY B O 1
ATOM 1578 N N . TRP B 1 71 ? -15.25 24.562 24.391 1 92.81 71 TRP B N 1
ATOM 1579 C CA . TRP B 1 71 ? -15.273 23.5 23.391 1 92.81 71 TRP B CA 1
ATOM 1580 C C . TRP B 1 71 ? -13.906 22.828 23.281 1 92.81 71 TRP B C 1
ATOM 1582 O O . TRP B 1 71 ? -12.984 23.391 22.672 1 92.81 71 TRP B O 1
ATOM 1592 N N . PRO B 1 72 ? -13.805 21.625 23.812 1 95.75 72 PRO B N 1
ATOM 1593 C CA . PRO B 1 72 ? -12.5 20.969 23.766 1 95.75 72 PRO B CA 1
ATOM 1594 C C . PRO B 1 72 ? -12.164 20.438 22.359 1 95.75 72 PRO B C 1
ATOM 1596 O O . PRO B 1 72 ? -13.055 20.031 21.625 1 95.75 72 PRO B O 1
ATOM 1599 N N . ILE B 1 73 ? -10.859 20.359 22 1 96.81 73 ILE B N 1
ATOM 1600 C CA . ILE B 1 73 ? -10.359 19.938 20.703 1 96.81 73 ILE B CA 1
ATOM 1601 C C . ILE B 1 73 ? -10.727 18.484 20.453 1 96.81 73 ILE B C 1
ATOM 1603 O O . ILE B 1 73 ? -10.922 18.062 19.312 1 96.81 73 ILE B O 1
ATOM 1607 N N . SER B 1 74 ? -10.914 17.734 21.531 1 95.19 74 SER B N 1
ATOM 1608 C CA . SER B 1 74 ? -11.211 16.312 21.453 1 95.19 74 SER B CA 1
ATOM 1609 C C . SER B 1 74 ? -12.609 16.078 20.891 1 95.19 74 SER B C 1
ATOM 1611 O O . SER B 1 74 ? -12.938 14.953 20.484 1 95.19 74 SER B O 1
ATOM 1613 N N . ARG B 1 75 ? -13.406 17.062 20.812 1 95.06 75 ARG B N 1
ATOM 1614 C CA . ARG B 1 75 ? -14.773 16.922 20.312 1 95.06 75 ARG B CA 1
ATOM 1615 C C . ARG B 1 75 ? -14.844 17.188 18.812 1 95.06 75 ARG B C 1
ATOM 1617 O O . ARG B 1 75 ? -15.867 16.938 18.188 1 95.06 75 ARG B O 1
ATOM 1624 N N . LEU B 1 76 ? -13.766 17.688 18.281 1 96.38 76 LEU B N 1
ATOM 1625 C CA . LEU B 1 76 ? -13.742 18 16.859 1 96.38 76 LEU B CA 1
ATOM 1626 C C . LEU B 1 76 ? -13.836 16.719 16.031 1 96.38 76 LEU B C 1
ATOM 1628 O O . LEU B 1 76 ? -13.266 15.695 16.406 1 96.38 76 LEU B O 1
ATOM 1632 N N . ASN B 1 77 ? -14.523 16.906 14.867 1 94.94 77 ASN B N 1
ATOM 1633 C CA . ASN B 1 77 ? -14.492 15.867 13.852 1 94.94 77 ASN B CA 1
ATOM 1634 C C . ASN B 1 77 ? -13.062 15.523 13.445 1 94.94 77 ASN B C 1
ATOM 1636 O O . ASN B 1 77 ? -12.242 16.422 13.219 1 94.94 77 ASN B O 1
ATOM 1640 N N . LYS B 1 78 ? -12.789 14.266 13.406 1 95.94 78 LYS B N 1
ATOM 1641 C CA . LYS B 1 78 ? -11.43 13.812 13.125 1 95.94 78 LYS B CA 1
ATOM 1642 C C . LYS B 1 78 ? -10.93 14.375 11.797 1 95.94 78 LYS B C 1
ATOM 1644 O O . LYS B 1 78 ? -9.773 14.797 11.695 1 95.94 78 LYS B O 1
ATOM 1649 N N . THR B 1 79 ? -11.766 14.297 10.812 1 97.31 79 THR B N 1
ATOM 1650 C CA . THR B 1 79 ? -11.422 14.812 9.492 1 97.31 79 THR B CA 1
ATOM 1651 C C . THR B 1 79 ? -11.023 16.281 9.57 1 97.31 79 THR B C 1
ATOM 1653 O O . THR B 1 79 ? -9.953 16.672 9.094 1 97.31 79 THR B O 1
ATOM 1656 N N . ASP B 1 80 ? -11.812 17.078 10.211 1 97.75 80 ASP B N 1
ATOM 1657 C CA . ASP B 1 80 ? -11.562 18.516 10.32 1 97.75 80 ASP B CA 1
ATOM 1658 C C . ASP B 1 80 ? -10.281 18.781 11.109 1 97.75 80 ASP B C 1
ATOM 1660 O O . ASP B 1 80 ? -9.5 19.656 10.742 1 97.75 80 ASP B O 1
ATOM 1664 N N . LEU B 1 81 ? -10.156 18.016 12.094 1 98.19 81 LEU B N 1
ATOM 1665 C CA . LEU B 1 81 ? -8.992 18.203 12.953 1 98.19 81 LEU B CA 1
ATOM 1666 C C . LEU B 1 81 ? -7.699 17.938 12.188 1 98.19 81 LEU B C 1
ATOM 1668 O O . LEU B 1 81 ? -6.758 18.734 12.258 1 98.19 81 LEU B O 1
ATOM 1672 N N . ILE B 1 82 ? -7.633 16.844 11.453 1 98.25 82 ILE B N 1
ATOM 1673 C CA . ILE B 1 82 ? -6.43 16.469 10.719 1 98.25 82 ILE B CA 1
ATOM 1674 C C . ILE B 1 82 ? -6.141 17.5 9.641 1 98.25 82 ILE B C 1
ATOM 1676 O O . ILE B 1 82 ? -4.988 17.906 9.445 1 98.25 82 ILE B O 1
ATOM 1680 N N . LEU B 1 83 ? -7.188 17.953 8.977 1 98.56 83 LEU B N 1
ATOM 1681 C CA . LEU B 1 83 ? -7.004 18.984 7.965 1 98.56 83 LEU B CA 1
ATOM 1682 C C . LEU B 1 83 ? -6.414 20.25 8.578 1 98.56 83 LEU B C 1
ATOM 1684 O O . LEU B 1 83 ? -5.5 20.859 8.016 1 98.56 83 LEU B O 1
ATOM 1688 N N . MET B 1 84 ? -6.871 20.625 9.703 1 98.56 84 MET B N 1
ATOM 1689 C CA . MET B 1 84 ? -6.387 21.844 10.367 1 98.56 84 MET B CA 1
ATOM 1690 C C . MET B 1 84 ? -4.961 21.641 10.867 1 98.56 84 MET B C 1
ATOM 1692 O O . MET B 1 84 ? -4.137 22.562 10.789 1 98.56 84 MET B O 1
ATOM 1696 N N . ARG B 1 85 ? -4.68 20.453 11.305 1 98.75 85 ARG B N 1
ATOM 1697 C CA . ARG B 1 85 ? -3.33 20.188 11.789 1 98.75 85 ARG B CA 1
ATOM 1698 C C . ARG B 1 85 ? -2.305 20.312 10.672 1 98.75 85 ARG B C 1
ATOM 1700 O O . ARG B 1 85 ? -1.231 20.891 10.867 1 98.75 85 ARG B O 1
ATOM 1707 N N . ILE B 1 86 ? -2.66 19.844 9.57 1 98.75 86 ILE B N 1
ATOM 1708 C CA . ILE B 1 86 ? -1.768 19.953 8.422 1 98.75 86 ILE B CA 1
ATOM 1709 C C . ILE B 1 86 ? -1.577 21.438 8.062 1 98.75 86 ILE B C 1
ATOM 1711 O O . ILE B 1 86 ? -0.448 21.891 7.867 1 98.75 86 ILE B O 1
ATOM 1715 N N . ALA B 1 87 ? -2.635 22.188 8.016 1 98.75 87 ALA B N 1
ATOM 1716 C CA . ALA B 1 87 ? -2.576 23.594 7.66 1 98.75 87 ALA B CA 1
ATOM 1717 C C . ALA B 1 87 ? -1.766 24.391 8.688 1 98.75 87 ALA B C 1
ATOM 1719 O O . ALA B 1 87 ? -0.925 25.203 8.32 1 98.75 87 ALA B O 1
ATOM 1720 N N . VAL B 1 88 ? -1.979 24.172 9.938 1 98.75 88 VAL B N 1
ATOM 1721 C CA . VAL B 1 88 ? -1.294 24.906 10.992 1 98.75 88 VAL B CA 1
ATOM 1722 C C . VAL B 1 88 ? 0.199 24.578 10.961 1 98.75 88 VAL B C 1
ATOM 1724 O O . VAL B 1 88 ? 1.034 25.469 11.164 1 98.75 88 VAL B O 1
ATOM 1727 N N . TYR B 1 89 ? 0.508 23.297 10.672 1 98.81 89 TYR B N 1
ATOM 1728 C CA . TYR B 1 89 ? 1.917 22.953 10.539 1 98.81 89 TYR B CA 1
ATOM 1729 C C . TYR B 1 89 ? 2.574 23.766 9.43 1 98.81 89 TYR B C 1
ATOM 1731 O O . TYR B 1 89 ? 3.658 24.312 9.617 1 98.81 89 TYR B O 1
ATOM 1739 N N . GLU B 1 90 ? 1.919 23.766 8.312 1 98.69 90 GLU B N 1
ATOM 1740 C CA . GLU B 1 90 ? 2.48 24.531 7.203 1 98.69 90 GLU B CA 1
ATOM 1741 C C . GLU B 1 90 ? 2.627 26.016 7.566 1 98.69 90 GLU B C 1
ATOM 1743 O O . GLU B 1 90 ? 3.662 26.625 7.293 1 98.69 90 GLU B O 1
ATOM 1748 N N . ILE B 1 91 ? 1.669 26.562 8.203 1 98.19 91 ILE B N 1
ATOM 1749 C CA . ILE B 1 91 ? 1.634 27.984 8.555 1 98.19 91 ILE B CA 1
ATOM 1750 C C . ILE B 1 91 ? 2.766 28.297 9.523 1 98.19 91 ILE B C 1
ATOM 1752 O O . ILE B 1 91 ? 3.449 29.328 9.383 1 98.19 91 ILE B O 1
ATOM 1756 N N . LYS B 1 92 ? 3.027 27.422 10.398 1 98.06 92 LYS B N 1
ATOM 1757 C CA . LYS B 1 92 ? 3.947 27.734 11.492 1 98.06 92 LYS B CA 1
ATOM 1758 C C . LYS B 1 92 ? 5.371 27.312 11.148 1 98.06 92 LYS B C 1
ATOM 1760 O O . LYS B 1 92 ? 6.336 27.938 11.602 1 98.06 92 LYS B O 1
ATOM 1765 N N . PHE B 1 93 ? 5.508 26.297 10.305 1 98.12 93 PHE B N 1
ATOM 1766 C CA . PHE B 1 93 ? 6.82 25.656 10.289 1 98.12 93 PHE B CA 1
ATOM 1767 C C . PHE B 1 93 ? 7.348 25.531 8.867 1 98.12 93 PHE B C 1
ATOM 1769 O O . PHE B 1 93 ? 8.492 25.141 8.656 1 98.12 93 PHE B O 1
ATOM 1776 N N . VAL B 1 94 ? 6.473 25.812 7.887 1 97.5 94 VAL B N 1
ATOM 1777 C CA . VAL B 1 94 ? 6.926 25.75 6.504 1 97.5 94 VAL B CA 1
ATOM 1778 C C . VAL B 1 94 ? 6.938 27.156 5.895 1 97.5 94 VAL B C 1
ATOM 1780 O O . VAL B 1 94 ? 5.977 27.562 5.238 1 97.5 94 VAL B O 1
ATOM 1783 N N . GLU B 1 95 ? 8 27.781 5.863 1 95.69 95 GLU B N 1
ATOM 1784 C CA . GLU B 1 95 ? 8.148 29.188 5.523 1 95.69 95 GLU B CA 1
ATOM 1785 C C . GLU B 1 95 ? 7.895 29.438 4.039 1 95.69 95 GLU B C 1
ATOM 1787 O O . GLU B 1 95 ? 7.406 30.5 3.65 1 95.69 95 GLU B O 1
ATOM 1792 N N . GLU B 1 96 ? 8.141 28.453 3.246 1 96.12 96 GLU B N 1
ATOM 1793 C CA . GLU B 1 96 ? 8.055 28.625 1.799 1 96.12 96 GLU B CA 1
ATOM 1794 C C . GLU B 1 96 ? 6.602 28.656 1.333 1 96.12 96 GLU B C 1
ATOM 1796 O O . GLU B 1 96 ? 6.312 29.047 0.202 1 96.12 96 GLU B O 1
ATOM 1801 N N . VAL B 1 97 ? 5.742 28.25 2.217 1 97.19 97 VAL B N 1
ATOM 1802 C CA . VAL B 1 97 ? 4.328 28.203 1.854 1 97.19 97 VAL B CA 1
ATOM 1803 C C . VAL B 1 97 ? 3.604 29.391 2.48 1 97.19 97 VAL B C 1
ATOM 1805 O O . VAL B 1 97 ? 3.523 29.5 3.707 1 97.19 97 VAL B O 1
ATOM 1808 N N . PRO B 1 98 ? 3.072 30.281 1.657 1 97.88 98 PRO B N 1
ATOM 1809 C CA . PRO B 1 98 ? 2.287 31.375 2.221 1 97.88 98 PRO B CA 1
ATOM 1810 C C . PRO B 1 98 ? 1.113 30.891 3.066 1 97.88 98 PRO B C 1
ATOM 1812 O O . PRO B 1 98 ? 0.453 29.906 2.711 1 97.88 98 PRO B O 1
ATOM 1815 N N . ASN B 1 99 ? 0.826 31.609 4.16 1 98.06 99 ASN B N 1
ATOM 1816 C CA . ASN B 1 99 ? -0.231 31.234 5.09 1 98.06 99 ASN B CA 1
ATOM 1817 C C . ASN B 1 99 ? -1.573 31.078 4.383 1 98.06 99 ASN B C 1
ATOM 1819 O O . ASN B 1 99 ? -2.309 30.125 4.641 1 98.06 99 ASN B O 1
ATOM 1823 N N . LYS B 1 100 ? -1.868 31.984 3.469 1 97.69 100 LYS B N 1
ATOM 1824 C CA . LYS B 1 100 ? -3.145 31.953 2.76 1 97.69 100 LYS B CA 1
ATOM 1825 C C . LYS B 1 100 ? -3.268 30.703 1.9 1 97.69 100 LYS B C 1
ATOM 1827 O O . LYS B 1 100 ? -4.367 30.172 1.723 1 97.69 100 LYS B O 1
ATOM 1832 N N . VAL B 1 101 ? -2.143 30.297 1.374 1 98.06 101 VAL B N 1
ATOM 1833 C CA . VAL B 1 101 ? -2.143 29.094 0.547 1 98.06 101 VAL B CA 1
ATOM 1834 C C . VAL B 1 101 ? -2.488 27.875 1.403 1 98.06 101 VAL B C 1
ATOM 1836 O O . VAL B 1 101 ? -3.309 27.047 1.008 1 98.06 101 VAL B O 1
ATOM 1839 N N . SER B 1 102 ? -1.854 27.766 2.549 1 98.44 102 SER B N 1
ATOM 1840 C CA . SER B 1 102 ? -2.146 26.656 3.461 1 98.44 102 SER B CA 1
ATOM 1841 C C . SER B 1 102 ? -3.621 26.641 3.848 1 98.44 102 SER B C 1
ATOM 1843 O O . SER B 1 102 ? -4.246 25.578 3.875 1 98.44 102 SER B O 1
ATOM 1845 N N . LEU B 1 103 ? -4.125 27.797 4.133 1 98.25 103 LEU B N 1
ATOM 1846 C CA . LEU B 1 103 ? -5.543 27.922 4.465 1 98.25 103 LEU B CA 1
ATOM 1847 C C . LEU B 1 103 ? -6.418 27.484 3.299 1 98.25 103 LEU B C 1
ATOM 1849 O O . LEU B 1 103 ? -7.32 26.656 3.475 1 98.25 103 LEU B O 1
ATOM 1853 N N . ASN B 1 104 ? -6.164 27.984 2.086 1 98.06 104 ASN B N 1
ATOM 1854 C CA . ASN B 1 104 ? -6.961 27.656 0.908 1 98.06 104 ASN B CA 1
ATOM 1855 C C . ASN B 1 104 ? -6.918 26.156 0.598 1 98.06 104 ASN B C 1
ATOM 1857 O O . ASN B 1 104 ? -7.926 25.562 0.203 1 98.06 104 ASN B O 1
ATOM 1861 N N . GLU B 1 105 ? -5.75 25.625 0.725 1 98.19 105 GLU B N 1
ATOM 1862 C CA . GLU B 1 105 ? -5.605 24.203 0.477 1 98.19 105 GLU B CA 1
ATOM 1863 C C . GLU B 1 105 ? -6.426 23.375 1.473 1 98.19 105 GLU B C 1
ATOM 1865 O O . GLU B 1 105 ? -7.023 22.359 1.107 1 98.19 105 GLU B O 1
ATOM 1870 N N . ALA B 1 106 ? -6.398 23.766 2.74 1 98.31 106 ALA B N 1
ATOM 1871 C CA . ALA B 1 106 ? -7.223 23.078 3.736 1 98.31 106 ALA B CA 1
ATOM 1872 C C . ALA B 1 106 ? -8.703 23.141 3.359 1 98.31 106 ALA B C 1
ATOM 1874 O O . ALA B 1 106 ? -9.422 22.141 3.494 1 98.31 106 ALA B O 1
ATOM 1875 N N . LEU B 1 107 ? -9.117 24.25 2.848 1 98 107 LEU B N 1
ATOM 1876 C CA . LEU B 1 107 ? -10.508 24.422 2.445 1 98 107 LEU B CA 1
ATOM 1877 C C . LEU B 1 107 ? -10.828 23.547 1.229 1 98 107 LEU B C 1
ATOM 1879 O O . LEU B 1 107 ? -11.906 22.969 1.151 1 98 107 LEU B O 1
ATOM 1883 N N . GLU B 1 108 ? -9.922 23.5 0.313 1 97.69 108 GLU B N 1
ATOM 1884 C CA . GLU B 1 108 ? -10.109 22.656 -0.861 1 97.69 108 GLU B CA 1
ATOM 1885 C C . GLU B 1 108 ? -10.211 21.188 -0.47 1 97.69 108 GLU B C 1
ATOM 1887 O O . GLU B 1 108 ? -11.078 20.469 -0.968 1 97.69 108 GLU B O 1
ATOM 1892 N N . LEU B 1 109 ? -9.328 20.766 0.405 1 97.56 109 LEU B N 1
ATOM 1893 C CA . LEU B 1 109 ? -9.359 19.375 0.857 1 97.56 109 LEU B CA 1
ATOM 1894 C C . LEU B 1 109 ? -10.641 19.094 1.642 1 97.56 109 LEU B C 1
ATOM 1896 O O . LEU B 1 109 ? -11.18 17.984 1.58 1 97.56 109 LEU B O 1
ATOM 1900 N N . SER B 1 110 ? -11.125 20.078 2.385 1 97.19 110 SER B N 1
ATOM 1901 C CA . SER B 1 110 ? -12.359 19.891 3.141 1 97.19 110 SER B CA 1
ATOM 1902 C C . SER B 1 110 ? -13.539 19.641 2.215 1 97.19 110 SER B C 1
ATOM 1904 O O . SER B 1 110 ? -14.484 18.938 2.584 1 97.19 110 SER B O 1
ATOM 1906 N N . LYS B 1 111 ? -13.523 20.172 0.982 1 95.75 111 LYS B N 1
ATOM 1907 C CA . LYS B 1 111 ? -14.562 19.906 -0.008 1 95.75 111 LYS B CA 1
ATOM 1908 C C . LYS B 1 111 ? -14.602 18.438 -0.391 1 95.75 111 LYS B C 1
ATOM 1910 O O . LYS B 1 111 ? -15.664 17.891 -0.691 1 95.75 111 LYS B O 1
ATOM 1915 N N . GLU B 1 112 ? -13.5 17.859 -0.347 1 93.69 112 GLU B N 1
ATOM 1916 C CA . GLU B 1 112 ? -13.367 16.469 -0.798 1 93.69 112 GLU B CA 1
ATOM 1917 C C . GLU B 1 112 ? -13.742 15.492 0.31 1 93.69 112 GLU B C 1
ATOM 1919 O O . GLU B 1 112 ? -14.266 14.414 0.038 1 93.69 112 GLU B O 1
ATOM 1924 N N . PHE B 1 113 ? -13.469 15.867 1.567 1 94.5 113 PHE B N 1
ATOM 1925 C CA . PHE B 1 113 ? -13.523 14.867 2.631 1 94.5 113 PHE B CA 1
ATOM 1926 C C . PHE B 1 113 ? -14.57 15.242 3.674 1 94.5 113 PHE B C 1
ATOM 1928 O O . PHE B 1 113 ? -14.852 14.453 4.578 1 94.5 113 PHE B O 1
ATOM 1935 N N . SER B 1 114 ? -15.055 16.469 3.586 1 92.75 114 SER B N 1
ATOM 1936 C CA . SER B 1 114 ? -15.969 16.969 4.613 1 92.75 114 SER B CA 1
ATOM 1937 C C . SER B 1 114 ? -17.172 17.672 3.994 1 92.75 114 SER B C 1
ATOM 1939 O O . SER B 1 114 ? -17.516 17.422 2.834 1 92.75 114 SER B O 1
ATOM 1941 N N . ASP B 1 115 ? -18.016 18.359 4.828 1 93.38 115 ASP B N 1
ATOM 1942 C CA . ASP B 1 115 ? -19.188 19.062 4.332 1 93.38 115 ASP B CA 1
ATOM 1943 C C . ASP B 1 115 ? -19.016 20.562 4.422 1 93.38 115 ASP B C 1
ATOM 1945 O O . ASP B 1 115 ? -17.969 21.062 4.824 1 93.38 115 ASP B O 1
ATOM 1949 N N . GLU B 1 116 ? -20.078 21.281 3.891 1 94.69 116 GLU B N 1
ATOM 1950 C CA . GLU B 1 116 ? -20.016 22.734 3.818 1 94.69 116 GLU B CA 1
ATOM 1951 C C . GLU B 1 116 ? -19.922 23.344 5.211 1 94.69 116 GLU B C 1
ATOM 1953 O O . GLU B 1 116 ? -19.281 24.391 5.387 1 94.69 116 GLU B O 1
ATOM 1958 N N . THR B 1 117 ? -20.516 22.766 6.125 1 94.81 117 THR B N 1
ATOM 1959 C CA . THR B 1 117 ? -20.453 23.266 7.496 1 94.81 117 THR B CA 1
ATOM 1960 C C . THR B 1 117 ? -19.016 23.172 8.039 1 94.81 117 THR B C 1
ATOM 1962 O O . THR B 1 117 ? -18.516 24.109 8.648 1 94.81 117 THR B O 1
ATOM 1965 N N . SER B 1 118 ? -18.375 22.109 7.77 1 95.44 118 SER B N 1
ATOM 1966 C CA . SER B 1 118 ? -16.984 21.906 8.18 1 95.44 118 SER B CA 1
ATOM 1967 C C . SER B 1 118 ? -16.062 22.906 7.523 1 95.44 118 SER B C 1
ATOM 1969 O O . SER B 1 118 ? -15.164 23.453 8.18 1 95.44 118 SER B O 1
ATOM 1971 N N . ARG B 1 119 ? -16.359 23.094 6.234 1 96.56 119 ARG B N 1
ATOM 1972 C CA . ARG B 1 119 ? -15.531 24.031 5.496 1 96.56 119 ARG B CA 1
ATOM 1973 C C . ARG B 1 119 ? -15.562 25.422 6.133 1 96.56 119 ARG B C 1
ATOM 1975 O O . ARG B 1 119 ? -14.523 26.047 6.305 1 96.56 119 ARG B O 1
ATOM 1982 N N . ARG B 1 120 ? -16.703 25.891 6.492 1 96.44 120 ARG B N 1
ATOM 1983 C CA . ARG B 1 120 ? -16.859 27.188 7.133 1 96.44 120 ARG B CA 1
ATOM 1984 C C . ARG B 1 120 ? -16.188 27.219 8.5 1 96.44 120 ARG B C 1
ATOM 1986 O O . ARG B 1 120 ? -15.57 28.219 8.867 1 96.44 120 ARG B O 1
ATOM 1993 N N . PHE B 1 121 ? -16.375 26.156 9.203 1 97.06 121 PHE B N 1
ATOM 1994 C CA . PHE B 1 121 ? -15.758 26.047 10.523 1 97.06 121 PHE B CA 1
ATOM 1995 C C . PHE B 1 121 ? -14.234 26.125 10.414 1 97.06 121 PHE B C 1
ATOM 1997 O O . PHE B 1 121 ? -13.602 26.891 11.141 1 97.06 121 PHE B O 1
ATOM 2004 N N . ILE B 1 122 ? -13.656 25.328 9.531 1 97.62 122 ILE B N 1
ATOM 2005 C CA . ILE B 1 122 ? -12.211 25.312 9.32 1 97.62 122 ILE B CA 1
ATOM 2006 C C . ILE B 1 122 ? -11.719 26.703 8.953 1 97.62 122 ILE B C 1
ATOM 2008 O O . ILE B 1 122 ? -10.719 27.172 9.484 1 97.62 122 ILE B O 1
ATOM 2012 N N . ASN B 1 123 ? -12.453 27.344 8.062 1 97.56 123 ASN B N 1
ATOM 2013 C CA . ASN B 1 123 ? -12.094 28.703 7.664 1 97.56 123 ASN B CA 1
ATOM 2014 C C . ASN B 1 123 ? -12.109 29.656 8.852 1 97.56 123 ASN B C 1
ATOM 2016 O O . ASN B 1 123 ? -11.227 30.5 8.977 1 97.56 123 ASN B O 1
ATOM 2020 N N . GLY B 1 124 ? -13.086 29.531 9.641 1 96.88 124 GLY B N 1
ATOM 2021 C CA . GLY B 1 124 ? -13.188 30.391 10.82 1 96.88 124 GLY B CA 1
ATOM 2022 C C . GLY B 1 124 ? -12.016 30.234 11.766 1 96.88 124 GLY B C 1
ATOM 2023 O O . GLY B 1 124 ? -11.469 31.234 12.25 1 96.88 124 GLY B O 1
ATOM 2024 N N . VAL B 1 125 ? -11.633 29.078 11.992 1 96.94 125 VAL B N 1
ATOM 2025 C CA . VAL B 1 125 ? -10.531 28.828 12.914 1 96.94 125 VAL B CA 1
ATOM 2026 C C . VAL B 1 125 ? -9.211 29.281 12.305 1 96.94 125 VAL B C 1
ATOM 2028 O O . VAL B 1 125 ? -8.453 30.031 12.93 1 96.94 125 VAL B O 1
ATOM 2031 N N . LEU B 1 126 ? -8.914 28.891 11.031 1 97.75 126 LEU B N 1
ATOM 2032 C CA . LEU B 1 126 ? -7.613 29.094 10.414 1 97.75 126 LEU B CA 1
ATOM 2033 C C . LEU B 1 126 ? -7.422 30.562 10.039 1 97.75 126 LEU B C 1
ATOM 2035 O O . LEU B 1 126 ? -6.305 31.094 10.102 1 97.75 126 LEU B O 1
ATOM 2039 N N . SER B 1 127 ? -8.492 31.234 9.617 1 97 127 SER B N 1
ATOM 2040 C CA . SER B 1 127 ? -8.375 32.625 9.258 1 97 127 SER B CA 1
ATOM 2041 C C . SER B 1 127 ? -7.938 33.469 10.453 1 97 127 SER B C 1
ATOM 2043 O O . SER B 1 127 ? -7.246 34.5 10.289 1 97 127 SER B O 1
ATOM 2045 N N . ASN B 1 128 ? -8.297 33.031 11.609 1 94.62 128 ASN B N 1
ATOM 2046 C CA . ASN B 1 128 ? -7.934 33.75 12.82 1 94.62 128 ASN B CA 1
ATOM 2047 C C . ASN B 1 128 ? -6.488 33.469 13.234 1 94.62 128 ASN B C 1
ATOM 2049 O O . ASN B 1 128 ? -5.922 34.188 14.055 1 94.62 128 ASN B O 1
ATOM 2053 N N . LEU B 1 129 ? -5.965 32.438 12.758 1 93.12 129 LEU B N 1
ATOM 2054 C CA . LEU B 1 129 ? -4.59 32.062 13.062 1 93.12 129 LEU B CA 1
ATOM 2055 C C . LEU B 1 129 ? -3.605 32.844 12.188 1 93.12 129 LEU B C 1
ATOM 2057 O O . LEU B 1 129 ? -2.424 32.938 12.516 1 93.12 129 LEU B O 1
ATOM 2061 N N . ILE B 1 130 ? -4.109 33.188 11.023 1 89.06 130 ILE B N 1
ATOM 2062 C CA . ILE B 1 130 ? -3.188 33.844 10.102 1 89.06 130 ILE B CA 1
ATOM 2063 C C . ILE B 1 130 ? -3.439 35.344 10.102 1 89.06 130 ILE B C 1
ATOM 2065 O O . ILE B 1 130 ? -4.543 35.781 10.422 1 89.06 130 ILE B O 1
#

Sequence (260 aa):
MSMSRHDIRRLAFQTLFAMSSNPDAVATDVYQTVLGKDIEAPEYLTQLVDGVNEHLAEIDEAISAHLKKGWPISRLNKTDLILMRIAVYEIKFVEEVPNKVSLNEALELSKEFSDETSRRFINGVLSNLIMSMSRHDIRRLAFQTLFAMSSNPDAVATDVYQTVLGKDIEAPEYLTQLVDGVNEHLAEIDEAISAHLKKGWPISRLNKTDLILMRIAVYEIKFVEEVPNKVSLNEALELSKEFSDETSRRFINGVLSNLI

Radius of gyration: 24.43 Å; Cα contacts (8 Å, |Δi|>4): 278; chains: 2; bounding box: 41×74×50 Å

Solvent-accessible surface area (backbone atoms only — not comparable to full-atom values): 14604 Å² total; per-residue (Å²): 134,86,75,49,70,67,55,36,50,52,50,30,48,54,38,53,52,51,38,70,76,31,78,83,57,52,67,69,58,41,49,16,28,60,66,9,61,82,52,77,77,55,66,69,34,53,46,52,47,50,47,35,64,76,41,38,69,64,42,50,49,59,54,50,74,55,43,60,90,88,57,57,70,86,73,50,55,65,70,61,48,53,42,47,41,52,26,47,40,34,53,73,72,33,83,91,48,55,51,68,55,32,50,50,50,36,44,56,52,25,66,76,77,51,49,73,67,52,34,53,51,51,48,58,38,50,57,70,72,97,132,85,75,48,71,67,54,37,50,53,50,30,47,53,38,53,53,50,37,70,76,31,80,83,58,52,68,72,59,41,48,16,31,60,67,8,61,81,52,77,75,54,66,69,34,53,46,50,47,50,46,34,62,76,40,37,69,63,45,50,49,58,53,48,73,54,44,60,89,90,56,59,70,85,73,50,56,65,68,60,48,52,43,48,40,52,26,47,38,36,54,74,71,32,83,89,49,55,52,67,55,34,50,51,50,37,44,54,50,25,66,76,76,49,48,74,68,53,33,53,50,52,48,57,38,51,57,69,74,96

Organism: Ligilactobacillus ruminis (strain ATCC 27782 / RF3) (NCBI:txid1069534)